Protein AF-A0A819SFI7-F1 (afdb_monomer)

InterPro domains:
  IPR014836 Integrin beta subunit, cytoplasmic domain [PF08725] (33-76)
  IPR014836 Integrin beta subunit, cytoplasmic domain [SM01241] (33-79)
  IPR015812 Integrin beta subunit [PR01186] (8-25)
  IPR015812 Integrin beta subunit [PR01186] (25-43)
  IPR015812 Integrin beta subunit [PR01186] (60-70)
  IPR019181 LSM12, anticodon-binding domain [PF09793] (202-284)
  IPR019181 LSM12, anticodon-binding domain [SM00995] (199-289)
  IPR039683 Protein Lsm12-like [PTHR13542] (129-313)
  IPR047574 AD domain [PS52001] (201-313)

Structure (mmCIF, N/CA/C/O backbone):
data_AF-A0A819SFI7-F1
#
_entry.id   AF-A0A819SFI7-F1
#
loop_
_atom_site.group_PDB
_atom_site.id
_atom_site.type_symbol
_atom_site.label_atom_id
_atom_site.label_alt_id
_atom_site.label_comp_id
_atom_site.label_asym_id
_atom_site.label_entity_id
_atom_site.label_seq_id
_atom_site.pdbx_PDB_ins_code
_atom_site.Cartn_x
_atom_site.Cartn_y
_atom_site.Cartn_z
_atom_site.occupancy
_atom_site.B_iso_or_equiv
_atom_site.auth_seq_id
_atom_site.auth_comp_id
_atom_site.auth_asym_id
_atom_site.auth_atom_id
_atom_site.pdbx_PDB_model_num
ATOM 1 N N . GLU A 1 1 ? 21.453 -60.928 -31.216 1.00 45.09 1 GLU A N 1
ATOM 2 C CA . GLU A 1 1 ? 20.081 -60.556 -31.622 1.00 45.09 1 GLU A CA 1
ATOM 3 C C . GLU A 1 1 ? 19.954 -59.037 -31.656 1.00 45.09 1 GLU A C 1
ATOM 5 O O . GLU A 1 1 ? 20.202 -58.388 -30.649 1.00 45.09 1 GLU A O 1
ATOM 10 N N . LYS A 1 2 ? 19.657 -58.441 -32.814 1.00 47.97 2 LYS A N 1
ATOM 11 C CA . LYS A 1 2 ? 19.307 -57.015 -32.919 1.00 47.97 2 LYS A CA 1
ATOM 12 C C . LYS A 1 2 ? 17.978 -56.947 -33.661 1.00 47.97 2 LYS A C 1
ATOM 14 O O . LYS A 1 2 ? 17.935 -57.147 -34.870 1.00 47.97 2 LYS A O 1
ATOM 19 N N . GLY A 1 3 ? 16.900 -56.781 -32.897 1.00 48.31 3 GLY A N 1
ATOM 20 C CA . GLY A 1 3 ? 15.525 -56.801 -33.388 1.00 48.31 3 GLY A CA 1
ATOM 21 C C . GLY A 1 3 ? 15.287 -55.759 -34.479 1.00 48.31 3 GLY A C 1
ATOM 22 O O . GLY A 1 3 ? 15.556 -54.570 -34.301 1.00 48.31 3 GLY A O 1
ATOM 23 N N . CYS A 1 4 ? 14.782 -56.237 -35.613 1.00 59.78 4 CYS A N 1
ATOM 24 C CA . CYS A 1 4 ? 14.348 -55.448 -36.757 1.00 59.78 4 CYS A CA 1
ATOM 25 C C . CYS A 1 4 ? 13.203 -54.504 -36.341 1.00 59.78 4 CYS A C 1
ATOM 27 O O . CYS A 1 4 ? 12.174 -54.952 -35.830 1.00 59.78 4 CYS A O 1
ATOM 29 N N . ARG A 1 5 ? 13.365 -53.189 -36.543 1.00 65.62 5 ARG A N 1
ATOM 30 C CA . ARG A 1 5 ? 12.281 -52.218 -36.330 1.00 65.62 5 ARG A CA 1
ATOM 31 C C . ARG A 1 5 ? 11.294 -52.322 -37.491 1.00 65.62 5 ARG A C 1
ATOM 33 O O . ARG A 1 5 ? 11.657 -52.032 -38.627 1.00 65.62 5 ARG A O 1
ATOM 40 N N . ARG A 1 6 ? 10.048 -52.724 -37.204 1.00 67.38 6 ARG A N 1
ATOM 41 C CA . ARG A 1 6 ? 8.950 -52.697 -38.183 1.00 67.38 6 ARG A CA 1
ATOM 42 C C . ARG A 1 6 ? 8.816 -51.288 -38.754 1.00 67.38 6 ARG A C 1
ATOM 44 O O . ARG A 1 6 ? 8.643 -50.328 -38.006 1.00 67.38 6 ARG A O 1
ATOM 51 N N . ILE A 1 7 ? 8.888 -51.190 -40.077 1.00 70.38 7 ILE A N 1
ATOM 52 C CA . ILE A 1 7 ? 8.639 -49.958 -40.817 1.00 70.38 7 ILE A CA 1
ATOM 53 C C . ILE A 1 7 ? 7.162 -49.624 -40.596 1.00 70.38 7 ILE A C 1
ATOM 55 O O . ILE A 1 7 ? 6.286 -50.379 -41.023 1.00 70.38 7 ILE A O 1
ATOM 59 N N . LEU A 1 8 ? 6.875 -48.545 -39.861 1.00 69.69 8 LEU A N 1
ATOM 60 C CA . LEU A 1 8 ? 5.502 -48.069 -39.720 1.00 69.69 8 LEU A CA 1
ATOM 61 C C . LEU A 1 8 ? 4.991 -47.700 -41.113 1.00 69.69 8 LEU A C 1
ATOM 63 O O . LEU A 1 8 ? 5.603 -46.897 -41.817 1.00 69.69 8 LEU A O 1
ATOM 67 N N . SER A 1 9 ? 3.865 -48.296 -41.505 1.00 82.75 9 SER A N 1
ATOM 68 C CA . SER A 1 9 ? 3.181 -47.918 -42.736 1.00 82.75 9 SER A CA 1
ATOM 69 C C . SER A 1 9 ? 2.852 -46.430 -42.682 1.00 82.75 9 SER A C 1
ATOM 71 O O . SER A 1 9 ? 2.334 -45.943 -41.674 1.00 82.75 9 SER A O 1
ATOM 73 N N . VAL A 1 10 ? 3.129 -45.715 -43.774 1.00 88.69 10 VAL A N 1
ATOM 74 C CA . VAL A 1 10 ? 2.945 -44.257 -43.890 1.00 88.69 10 VAL A CA 1
ATOM 75 C C . VAL A 1 10 ? 1.550 -43.823 -43.419 1.00 88.69 10 VAL A C 1
ATOM 77 O O . VAL A 1 10 ? 1.411 -42.813 -42.733 1.00 88.69 10 VAL A O 1
ATOM 80 N N . ARG A 1 11 ? 0.520 -44.634 -43.697 1.00 89.62 11 ARG A N 1
ATOM 81 C CA . ARG A 1 11 ? -0.863 -44.394 -43.254 1.00 89.62 11 ARG A CA 1
ATOM 82 C C . ARG A 1 11 ? -1.002 -44.346 -41.728 1.00 89.62 11 ARG A C 1
ATOM 84 O O . ARG A 1 11 ? -1.669 -43.458 -41.210 1.00 89.62 11 ARG A O 1
ATOM 91 N N . SER A 1 12 ? -0.357 -45.259 -41.006 1.00 88.94 12 SER A N 1
ATOM 92 C CA . SER A 1 12 ? -0.417 -45.320 -39.541 1.00 88.94 12 SER A CA 1
ATOM 93 C C . SER A 1 12 ? 0.260 -44.113 -38.897 1.00 88.94 12 SER A C 1
ATOM 95 O O . SER A 1 12 ? -0.277 -43.545 -37.952 1.00 88.94 12 SER A O 1
ATOM 97 N N . THR A 1 13 ? 1.398 -43.674 -39.442 1.00 91.38 13 THR A N 1
ATOM 98 C CA . THR A 1 13 ? 2.103 -42.478 -38.959 1.00 91.38 13 THR A CA 1
ATOM 99 C C . THR A 1 13 ? 1.241 -41.225 -39.105 1.00 91.38 13 THR A C 1
ATOM 101 O O . THR A 1 13 ? 1.137 -40.438 -38.167 1.00 91.38 13 THR A O 1
ATOM 104 N N . ILE A 1 14 ? 0.565 -41.066 -40.248 1.00 94.69 14 ILE A N 1
ATOM 105 C CA . ILE A 1 14 ? -0.327 -39.924 -40.497 1.00 94.69 14 ILE A CA 1
ATOM 106 C C . ILE A 1 14 ? -1.499 -39.922 -39.506 1.00 94.69 14 ILE A C 1
ATOM 108 O O . ILE A 1 14 ? -1.788 -38.885 -38.914 1.00 94.69 14 ILE A O 1
ATOM 112 N N . ILE A 1 15 ? -2.136 -41.074 -39.267 1.00 95.12 15 ILE A N 1
ATOM 113 C CA . ILE A 1 15 ? -3.264 -41.186 -38.325 1.00 95.12 15 ILE A CA 1
ATOM 114 C C . ILE A 1 15 ? -2.842 -40.789 -36.904 1.00 95.12 15 ILE A C 1
ATOM 116 O O . ILE A 1 15 ? -3.569 -40.054 -36.237 1.00 95.12 15 ILE A O 1
ATOM 120 N N . ILE A 1 16 ? -1.661 -41.223 -36.452 1.00 95.25 16 ILE A N 1
ATOM 121 C CA . ILE A 1 16 ? -1.147 -40.890 -35.114 1.00 95.25 16 ILE A CA 1
ATOM 122 C C . ILE A 1 16 ? -0.932 -39.381 -34.974 1.00 95.25 16 ILE A C 1
ATOM 124 O O . ILE A 1 16 ? -1.362 -38.787 -33.985 1.00 95.25 16 ILE A O 1
ATOM 128 N N . ILE A 1 17 ? -0.304 -38.750 -35.969 1.00 96.38 17 ILE A N 1
ATOM 129 C CA . ILE A 1 17 ? -0.022 -37.310 -35.939 1.00 96.38 17 ILE A CA 1
ATOM 130 C C . ILE A 1 17 ? -1.330 -36.511 -35.945 1.00 96.38 17 ILE A C 1
ATOM 132 O O . ILE A 1 17 ? -1.520 -35.643 -35.095 1.00 96.38 17 ILE A O 1
ATOM 136 N N . VAL A 1 18 ? -2.260 -36.835 -36.850 1.00 97.19 18 VAL A N 1
ATOM 137 C CA . VAL A 1 18 ? -3.559 -36.148 -36.944 1.00 97.19 18 VAL A CA 1
ATOM 138 C C . VAL A 1 18 ? -4.356 -36.312 -35.649 1.00 97.19 18 VAL A C 1
ATOM 140 O O . VAL A 1 18 ? -4.857 -35.328 -35.108 1.00 97.19 18 VAL A O 1
ATOM 143 N N . SER A 1 19 ? -4.419 -37.528 -35.097 1.00 95.88 19 SER A N 1
ATOM 144 C CA . SER A 1 19 ? -5.103 -37.786 -33.827 1.00 95.88 19 SER A CA 1
ATOM 145 C C . SER A 1 19 ? -4.471 -37.020 -32.664 1.00 95.88 19 SER A C 1
ATOM 147 O O . SER A 1 19 ? -5.197 -36.525 -31.804 1.00 95.88 19 SER A O 1
ATOM 149 N N . SER A 1 20 ? -3.140 -36.912 -32.620 1.00 96.69 20 SER A N 1
ATOM 150 C CA . SER A 1 20 ? -2.432 -36.181 -31.567 1.00 96.69 20 SER A CA 1
ATOM 151 C C . SER A 1 20 ? -2.719 -34.681 -31.628 1.00 96.69 20 SER A C 1
ATOM 153 O O . SER A 1 20 ? -3.019 -34.084 -30.596 1.00 96.69 20 SER A O 1
ATOM 155 N N . ILE A 1 21 ? -2.706 -34.086 -32.825 1.00 97.56 21 ILE A N 1
ATOM 156 C CA . ILE A 1 21 ? -3.008 -32.661 -33.017 1.00 97.56 21 ILE A CA 1
ATOM 157 C C . ILE A 1 21 ? -4.453 -32.356 -32.603 1.00 97.56 21 ILE A C 1
ATOM 159 O O . ILE A 1 21 ? -4.692 -31.397 -31.870 1.00 97.56 21 ILE A O 1
ATOM 163 N N . LEU A 1 22 ? -5.412 -33.192 -33.017 1.00 97.50 22 LEU A N 1
ATOM 164 C CA . LEU A 1 22 ? -6.820 -33.037 -32.638 1.00 97.50 22 LEU A CA 1
ATOM 165 C C . LEU A 1 22 ? -7.024 -33.174 -31.122 1.00 97.50 22 LEU A C 1
ATOM 167 O O . LEU A 1 22 ? -7.714 -32.353 -30.517 1.00 97.50 22 LEU A O 1
ATOM 171 N N . ALA A 1 23 ? -6.390 -34.169 -30.495 1.00 96.56 23 ALA A N 1
ATOM 172 C CA . ALA A 1 23 ? -6.466 -34.376 -29.051 1.00 96.56 23 ALA 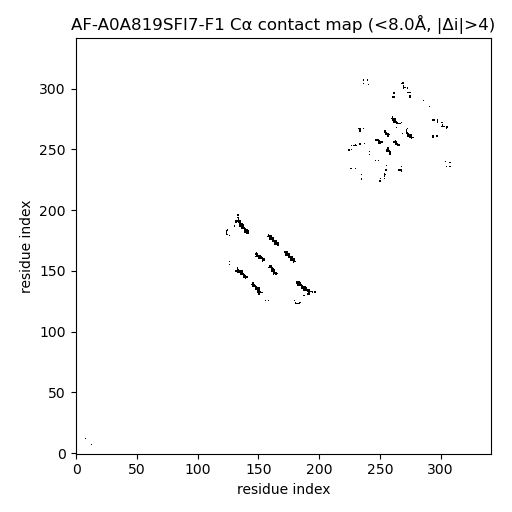A CA 1
ATOM 173 C C . ALA A 1 23 ? -5.837 -33.215 -28.265 1.00 96.56 23 ALA A C 1
ATOM 175 O O . ALA A 1 23 ? -6.406 -32.766 -27.272 1.00 96.56 23 ALA A O 1
ATOM 176 N N . PHE A 1 24 ? -4.696 -32.691 -28.722 1.00 97.56 24 PHE A N 1
ATOM 177 C CA . PHE A 1 24 ? -4.042 -31.546 -28.090 1.00 97.56 24 PHE A CA 1
ATOM 178 C C . PHE A 1 24 ? -4.882 -30.270 -28.219 1.00 97.56 24 PHE A C 1
ATOM 180 O O . PHE A 1 24 ? -5.065 -29.554 -27.237 1.00 97.56 24 PHE A O 1
ATOM 187 N N . GLY A 1 25 ? -5.467 -30.025 -29.396 1.00 97.19 25 GLY A N 1
ATOM 188 C CA . GLY A 1 25 ? -6.407 -28.922 -29.601 1.00 97.19 25 GLY A CA 1
ATOM 189 C C . GLY A 1 25 ? -7.610 -29.005 -28.658 1.00 97.19 25 GLY A C 1
ATOM 190 O O . GLY A 1 25 ? -7.954 -28.018 -28.009 1.00 97.19 25 GLY A O 1
ATOM 191 N N . LEU A 1 26 ? -8.198 -30.196 -28.506 1.00 97.00 26 LEU A N 1
ATOM 192 C CA . LEU A 1 26 ? -9.298 -30.424 -27.567 1.00 97.00 26 LEU A CA 1
ATOM 193 C C . LEU A 1 26 ? -8.869 -30.190 -26.111 1.00 97.00 26 LEU A C 1
ATOM 195 O O . LEU A 1 26 ? -9.597 -29.550 -25.355 1.00 97.00 26 LEU A O 1
ATOM 199 N N . PHE A 1 27 ? -7.682 -30.662 -25.724 1.00 97.25 27 PHE A N 1
ATOM 200 C CA . PHE A 1 27 ? -7.144 -30.470 -24.379 1.00 97.25 27 PHE A CA 1
ATOM 201 C C . PHE A 1 27 ? -6.931 -28.985 -24.057 1.00 97.25 27 PHE A C 1
ATOM 203 O O . PHE A 1 27 ? -7.407 -28.502 -23.030 1.00 97.25 27 PHE A O 1
ATOM 210 N N . CYS A 1 28 ? -6.294 -28.228 -24.954 1.00 96.25 28 CYS A N 1
ATOM 211 C CA . CYS A 1 28 ? -6.113 -26.787 -24.785 1.00 96.25 28 CYS A CA 1
ATOM 212 C C . CYS A 1 28 ? -7.452 -26.037 -24.710 1.00 96.25 28 CYS A C 1
ATOM 214 O O . CYS A 1 28 ? -7.589 -25.139 -23.880 1.00 96.25 28 CYS A O 1
ATOM 216 N N . LEU A 1 29 ? -8.456 -26.424 -25.508 1.00 95.69 29 LEU A N 1
ATOM 217 C CA . LEU A 1 29 ? -9.807 -25.854 -25.424 1.00 95.69 29 LEU A CA 1
ATOM 218 C C . LEU A 1 29 ? -10.494 -26.183 -24.096 1.00 95.69 29 LEU A C 1
ATOM 220 O O . LEU A 1 29 ? -11.157 -25.317 -23.527 1.00 95.69 29 LEU A O 1
ATOM 224 N N . MET A 1 30 ? -10.320 -27.400 -23.575 1.00 95.88 30 MET A N 1
ATOM 225 C CA . MET A 1 30 ? -10.877 -27.795 -22.283 1.00 95.88 30 MET A CA 1
ATOM 226 C C . MET A 1 30 ? -10.238 -27.000 -21.137 1.00 95.88 30 MET A C 1
ATOM 228 O O . MET A 1 30 ? -10.954 -26.492 -20.274 1.00 95.88 30 MET A O 1
ATOM 232 N N . VAL A 1 31 ? -8.913 -26.814 -21.164 1.00 96.69 31 VAL A N 1
ATOM 233 C CA . VAL A 1 31 ? -8.184 -25.987 -20.189 1.00 96.69 31 VAL A CA 1
ATOM 234 C C . VAL A 1 31 ? -8.591 -24.519 -20.301 1.00 96.69 31 VAL A C 1
ATOM 236 O O . VAL A 1 31 ? -8.902 -23.901 -19.287 1.00 96.69 31 VAL A O 1
ATOM 239 N N . TRP A 1 32 ? -8.663 -23.961 -21.513 1.00 96.50 32 TRP A N 1
ATOM 240 C CA . TRP A 1 32 ? -9.151 -22.597 -21.735 1.00 96.50 32 TRP A CA 1
ATOM 241 C C . TRP A 1 32 ? -10.567 -22.415 -21.184 1.00 96.50 32 TRP A C 1
ATOM 243 O O . TRP A 1 32 ? -10.827 -21.472 -20.438 1.00 96.50 32 TRP A O 1
ATOM 253 N N . ARG A 1 33 ? -11.479 -23.346 -21.496 1.00 95.38 33 ARG A N 1
ATOM 254 C CA . ARG A 1 33 ? -12.861 -23.320 -21.006 1.00 95.38 33 ARG A CA 1
ATOM 255 C C . ARG A 1 33 ? -12.901 -23.395 -19.483 1.00 95.38 33 ARG A C 1
ATOM 257 O O . ARG A 1 33 ? -13.641 -22.631 -18.873 1.00 95.38 33 ARG A O 1
ATOM 264 N N . MET A 1 34 ? -12.081 -24.248 -18.871 1.00 94.06 34 MET A N 1
ATOM 265 C CA . MET A 1 34 ? -11.962 -24.348 -17.416 1.00 94.06 34 MET A CA 1
ATOM 266 C C . MET A 1 34 ? -11.463 -23.034 -16.800 1.00 94.06 34 MET A C 1
ATOM 268 O O . MET A 1 34 ? -12.090 -22.525 -15.872 1.00 94.06 34 MET A O 1
ATOM 272 N N . LEU A 1 35 ? -10.395 -22.440 -17.339 1.00 93.00 35 LEU A N 1
ATOM 273 C CA . LEU A 1 35 ? -9.851 -21.164 -16.866 1.00 93.00 35 LEU A CA 1
ATOM 274 C C . LEU A 1 35 ? -10.861 -20.019 -17.007 1.00 93.00 35 LEU A C 1
ATOM 276 O O . LEU A 1 35 ? -11.048 -19.267 -16.052 1.00 93.00 35 LEU A O 1
ATOM 280 N N . ALA A 1 36 ? -11.563 -19.936 -18.139 1.00 94.44 36 ALA A N 1
ATOM 281 C CA . ALA A 1 36 ? -12.626 -18.957 -18.353 1.00 94.44 36 ALA A CA 1
ATOM 282 C C . ALA A 1 36 ? -13.760 -19.132 -17.329 1.00 94.44 36 ALA A C 1
ATOM 284 O O . ALA A 1 36 ? -14.119 -18.184 -16.641 1.00 94.44 36 ALA A O 1
ATOM 285 N N . THR A 1 37 ? -14.247 -20.362 -17.120 1.00 91.69 37 THR A N 1
ATOM 286 C CA . THR A 1 37 ? -15.312 -20.615 -16.129 1.00 91.69 37 THR A CA 1
ATOM 287 C C . THR A 1 37 ? -14.885 -20.331 -14.687 1.00 91.69 37 THR A C 1
ATOM 289 O O . THR A 1 37 ? -15.709 -19.923 -13.871 1.00 91.69 37 THR A O 1
ATOM 292 N N . LEU A 1 38 ? -13.607 -20.527 -14.348 1.00 91.19 38 LEU A N 1
ATOM 293 C CA . LEU A 1 38 ? -13.058 -20.176 -13.036 1.00 91.19 38 LEU A CA 1
ATOM 294 C C . LEU A 1 38 ? -12.957 -18.662 -12.854 1.00 91.19 38 LEU A C 1
ATOM 296 O O . LEU A 1 38 ? -13.232 -18.170 -11.758 1.00 91.19 38 LEU A O 1
ATOM 300 N N . HIS A 1 39 ? -12.567 -17.933 -13.901 1.00 91.44 39 HIS A N 1
ATOM 301 C CA . HIS A 1 39 ? -12.522 -16.478 -13.866 1.00 91.44 39 HIS A CA 1
ATOM 302 C C . HIS A 1 39 ? -13.926 -15.894 -13.692 1.00 91.44 39 HIS A C 1
ATOM 304 O O . HIS A 1 39 ? -14.140 -15.154 -12.731 1.00 91.44 39 HIS A O 1
ATOM 310 N N . ASP A 1 40 ? -14.881 -16.340 -14.513 1.00 93.12 40 ASP A N 1
ATOM 311 C CA . ASP A 1 40 ? -16.284 -15.923 -14.448 1.00 93.12 40 ASP A CA 1
ATOM 312 C C . ASP A 1 40 ? -16.895 -16.226 -13.074 1.00 93.12 40 ASP A C 1
ATOM 314 O O . ASP A 1 40 ? -17.566 -15.383 -12.485 1.00 93.12 40 ASP A O 1
ATOM 318 N N . ARG A 1 41 ? -16.623 -17.407 -12.495 1.00 92.12 41 ARG A N 1
ATOM 319 C CA . ARG A 1 41 ? -17.117 -17.766 -11.152 1.00 92.12 41 ARG A CA 1
ATOM 320 C C . ARG A 1 41 ? -16.547 -16.886 -10.045 1.00 92.12 41 ARG A C 1
ATOM 322 O O . ARG A 1 41 ? -17.265 -16.564 -9.101 1.00 92.12 41 ARG A O 1
ATOM 329 N N . ARG A 1 42 ? -15.266 -16.514 -10.131 1.00 92.69 42 ARG A N 1
ATOM 330 C CA . ARG A 1 42 ? -14.633 -15.622 -9.146 1.00 92.69 42 ARG A CA 1
ATOM 331 C C . ARG A 1 42 ? -15.223 -14.219 -9.212 1.00 92.69 42 ARG A C 1
ATOM 333 O O . ARG A 1 42 ? -15.488 -13.629 -8.168 1.00 92.69 42 ARG A O 1
ATOM 340 N N . GLU A 1 43 ? -15.441 -13.704 -10.416 1.00 92.75 43 GLU A N 1
ATOM 341 C CA . GLU A 1 43 ? -16.058 -12.392 -10.603 1.00 92.75 43 GLU A CA 1
ATOM 342 C C . GLU A 1 43 ? -17.527 -12.393 -10.194 1.00 92.75 43 GLU A C 1
ATOM 344 O O . GLU A 1 43 ? -17.958 -11.480 -9.496 1.00 92.75 43 GLU A O 1
ATOM 349 N N . PHE A 1 44 ? -18.267 -13.453 -10.521 1.00 91.56 44 PHE A N 1
ATOM 350 C CA . PHE A 1 44 ? -19.656 -13.609 -10.105 1.00 91.56 44 PHE A CA 1
ATOM 351 C C . PHE A 1 44 ? -19.800 -13.635 -8.577 1.00 91.56 44 PHE A C 1
ATOM 353 O O . PHE A 1 44 ? -20.635 -12.919 -8.030 1.00 91.56 44 PHE A O 1
ATOM 360 N N . ALA A 1 45 ? -18.937 -14.375 -7.871 1.00 92.00 45 ALA A N 1
ATOM 361 C CA . ALA A 1 45 ? -18.939 -14.402 -6.407 1.00 92.00 45 ALA A CA 1
ATOM 362 C C . ALA A 1 45 ? -18.640 -13.022 -5.796 1.00 92.00 45 ALA A C 1
ATOM 364 O O . ALA A 1 45 ? -19.251 -12.627 -4.804 1.00 92.00 45 ALA A O 1
ATOM 365 N N . LYS A 1 46 ? -17.721 -12.260 -6.401 1.00 91.81 46 LYS A N 1
ATOM 366 C CA . LYS A 1 46 ? -17.439 -10.881 -5.985 1.00 91.81 46 LYS A CA 1
ATOM 367 C C . LYS A 1 46 ? -18.634 -9.959 -6.257 1.00 91.81 46 LYS A C 1
ATOM 369 O O . LYS A 1 46 ? -18.980 -9.142 -5.409 1.00 91.81 46 LYS A O 1
ATOM 374 N N . PHE A 1 47 ? -19.283 -10.119 -7.407 1.00 91.06 47 PHE A N 1
ATOM 375 C CA . PHE A 1 47 ? -20.443 -9.331 -7.807 1.00 91.06 47 PHE A CA 1
ATOM 376 C C . PHE A 1 47 ? -21.666 -9.589 -6.920 1.00 91.06 47 PHE A C 1
ATOM 378 O O . PHE A 1 47 ? -22.366 -8.642 -6.577 1.00 91.06 47 PHE A O 1
ATOM 385 N N . GLU A 1 48 ? -21.922 -10.830 -6.494 1.00 88.75 48 GLU A N 1
ATOM 386 C CA . GLU A 1 48 ? -22.999 -11.113 -5.534 1.00 88.75 48 GLU A CA 1
ATOM 387 C C . GLU A 1 48 ? -22.754 -10.433 -4.184 1.00 88.75 48 GLU A C 1
ATOM 389 O O . GLU A 1 48 ? -23.665 -9.795 -3.659 1.00 88.75 48 GLU A O 1
ATOM 394 N N . GLN A 1 49 ? -21.516 -10.448 -3.678 1.00 86.81 49 GLN A N 1
ATOM 395 C CA . GLN A 1 49 ? -21.159 -9.717 -2.454 1.00 86.81 49 GLN A CA 1
ATOM 396 C C . GLN A 1 49 ? -21.339 -8.202 -2.606 1.00 86.81 49 GLN A C 1
ATOM 398 O O . GLN A 1 49 ? -21.755 -7.525 -1.666 1.00 86.81 49 GLN A O 1
ATOM 403 N N . GLU A 1 50 ? -21.010 -7.646 -3.773 1.00 85.00 50 GLU A N 1
ATOM 404 C CA . GLU A 1 50 ? -21.248 -6.232 -4.072 1.00 85.00 50 GLU A CA 1
ATOM 405 C C . GLU A 1 50 ? -22.749 -5.930 -4.208 1.00 85.00 50 GLU A C 1
ATOM 407 O O . GLU A 1 50 ? -23.202 -4.912 -3.691 1.00 85.00 50 GLU A O 1
ATOM 412 N N . ARG A 1 51 ? -23.551 -6.825 -4.804 1.00 84.62 51 ARG A N 1
ATOM 413 C CA . ARG A 1 51 ? -25.017 -6.695 -4.882 1.00 84.62 51 ARG A CA 1
ATOM 414 C C . ARG A 1 51 ? -25.692 -6.757 -3.518 1.00 84.62 51 ARG A C 1
ATOM 416 O O . ARG A 1 51 ? -26.631 -5.999 -3.300 1.00 84.62 51 ARG A O 1
ATOM 423 N N . GLU A 1 52 ? -25.254 -7.636 -2.621 1.00 79.38 52 GLU A N 1
ATOM 424 C CA . GLU A 1 52 ? -25.782 -7.708 -1.252 1.00 79.38 52 GLU A CA 1
ATOM 425 C C . GLU A 1 52 ? -25.465 -6.439 -0.463 1.00 79.38 52 GLU A C 1
ATOM 427 O O . GLU A 1 52 ? -26.342 -5.905 0.204 1.00 79.38 52 GLU A O 1
ATOM 432 N N . LYS A 1 53 ? -24.253 -5.894 -0.615 1.00 76.19 53 LYS A N 1
ATOM 433 C CA . LYS A 1 53 ? -23.865 -4.614 -0.000 1.00 76.19 53 LYS A CA 1
ATOM 434 C C . LYS A 1 53 ? -24.560 -3.406 -0.637 1.00 76.19 53 LYS A C 1
ATOM 436 O O . LYS A 1 53 ? -24.735 -2.389 0.024 1.00 76.19 53 LYS A O 1
ATOM 441 N N . ALA A 1 54 ? -24.925 -3.500 -1.918 1.00 70.06 54 ALA A N 1
ATOM 442 C CA . ALA A 1 54 ? -25.607 -2.443 -2.665 1.00 70.06 54 ALA A CA 1
ATOM 443 C C . ALA A 1 54 ? -27.137 -2.481 -2.527 1.00 70.06 54 ALA A C 1
ATOM 445 O O . ALA A 1 54 ? -27.795 -1.490 -2.848 1.00 70.06 54 ALA A O 1
ATOM 446 N N . LYS A 1 55 ? -27.723 -3.581 -2.034 1.00 66.56 55 LYS A N 1
ATOM 447 C CA . LYS A 1 55 ? -29.076 -3.557 -1.471 1.00 66.56 55 LYS A CA 1
ATOM 448 C C . LYS A 1 55 ? -29.007 -2.755 -0.170 1.00 66.56 55 LYS A C 1
ATOM 450 O O . LYS A 1 55 ? -28.777 -3.300 0.900 1.00 66.56 55 LYS A O 1
ATOM 455 N N . TRP A 1 56 ? -29.131 -1.440 -0.305 1.00 58.91 56 TRP A N 1
ATOM 456 C CA . TRP A 1 56 ? -29.266 -0.494 0.797 1.00 58.91 56 TRP A CA 1
ATOM 457 C C . TRP A 1 56 ? -30.315 -0.972 1.811 1.00 58.91 56 TRP A C 1
ATOM 459 O O . TRP A 1 56 ? -31.312 -1.573 1.414 1.00 58.91 56 TRP A O 1
ATOM 469 N N . GLU A 1 57 ? -30.109 -0.673 3.100 1.00 55.91 57 GLU A N 1
ATOM 470 C CA . GLU A 1 57 ? -31.129 -0.816 4.146 1.00 55.91 57 GLU A CA 1
ATOM 471 C C . GLU A 1 57 ? -32.373 -0.003 3.752 1.00 55.91 57 GLU A C 1
ATOM 473 O O . GLU A 1 57 ? -32.463 1.199 3.988 1.00 55.91 57 GLU A O 1
ATOM 478 N N . THR A 1 58 ? -33.340 -0.646 3.101 1.00 56.22 58 THR A N 1
ATOM 479 C CA . THR A 1 58 ? -34.580 -0.006 2.638 1.00 56.22 58 THR A CA 1
ATOM 480 C C . THR A 1 58 ? -35.531 0.357 3.776 1.00 56.22 58 THR A C 1
ATOM 482 O O . THR A 1 58 ? -36.566 0.961 3.514 1.00 56.22 58 THR A O 1
ATOM 485 N N . ASP A 1 59 ? -35.198 0.006 5.021 1.00 56.53 59 ASP A N 1
ATOM 486 C CA . ASP A 1 59 ? -36.082 0.202 6.174 1.00 56.53 59 ASP A CA 1
ATOM 487 C C . ASP A 1 59 ? -35.897 1.561 6.870 1.00 56.53 59 ASP A C 1
ATOM 489 O O . ASP A 1 59 ? -36.686 1.936 7.734 1.00 56.53 59 ASP A O 1
ATOM 493 N N . VAL A 1 60 ? -34.897 2.354 6.465 1.00 63.44 60 VAL A N 1
ATOM 494 C CA . VAL A 1 60 ? -34.719 3.722 6.968 1.00 63.44 60 VAL A CA 1
ATOM 495 C C . VAL A 1 60 ? -34.322 4.682 5.854 1.00 63.44 60 VAL A C 1
ATOM 497 O O . VAL A 1 60 ? -33.197 4.705 5.362 1.00 63.44 60 VAL A O 1
ATOM 500 N N . ASN A 1 61 ? -35.278 5.531 5.471 1.00 60.28 61 ASN A N 1
ATOM 501 C CA . ASN A 1 61 ? -35.046 6.643 4.560 1.00 60.28 61 ASN A CA 1
ATOM 502 C C . ASN A 1 61 ? -33.997 7.606 5.164 1.00 60.28 61 ASN A C 1
ATOM 504 O O . ASN A 1 61 ? -34.283 8.231 6.188 1.00 60.28 61 ASN A O 1
ATOM 508 N N . PRO A 1 62 ? -32.824 7.811 4.533 1.00 60.06 62 PRO A N 1
ATOM 509 C CA . PRO A 1 62 ? -31.769 8.674 5.072 1.00 60.06 62 PRO A CA 1
ATOM 510 C C . PRO A 1 62 ? -32.160 10.161 5.153 1.00 60.06 62 PRO A C 1
ATOM 512 O O . PRO A 1 62 ? -31.465 10.939 5.805 1.00 60.06 62 PRO A O 1
ATOM 515 N N . LEU A 1 63 ? -33.273 10.567 4.527 1.00 57.12 63 LEU A N 1
ATOM 516 C CA . LEU A 1 63 ? -33.832 11.920 4.625 1.00 57.12 63 LEU A CA 1
ATOM 517 C C . LEU A 1 63 ? -34.822 12.118 5.787 1.00 57.12 63 LEU A C 1
ATOM 519 O O . LEU A 1 63 ? -35.150 13.265 6.088 1.00 57.12 63 LEU A O 1
ATOM 523 N N . TYR A 1 64 ? -35.310 11.057 6.441 1.00 49.97 64 TYR A N 1
ATOM 524 C CA . TYR A 1 64 ? -36.332 11.173 7.487 1.00 49.97 64 TYR A CA 1
ATOM 525 C C . TYR A 1 64 ? -35.831 10.635 8.829 1.00 49.97 64 TYR A C 1
ATOM 527 O O . TYR A 1 64 ? -35.605 9.441 9.004 1.00 49.97 64 TYR A O 1
ATOM 535 N N . ARG A 1 65 ? -35.693 11.530 9.810 1.00 58.66 65 ARG A N 1
ATOM 536 C CA . ARG A 1 65 ? -35.357 11.203 11.200 1.00 58.66 65 ARG A CA 1
ATOM 537 C C . ARG A 1 65 ? -36.575 11.544 12.059 1.00 58.66 65 ARG A C 1
ATOM 539 O O . ARG A 1 65 ? -36.952 12.712 12.112 1.00 58.66 65 ARG A O 1
ATOM 546 N N . GLN A 1 66 ? -37.198 10.572 12.731 1.00 60.94 66 GLN A N 1
ATOM 547 C CA . GLN A 1 66 ? -38.220 10.902 13.734 1.00 60.94 66 GLN A CA 1
ATOM 548 C C . GLN A 1 66 ? -37.577 11.747 14.846 1.00 60.94 66 GLN A C 1
ATOM 550 O O . GLN A 1 66 ? -36.522 11.397 15.380 1.00 60.94 66 GLN A O 1
ATOM 555 N N . ALA A 1 67 ? -38.197 12.880 15.184 1.00 54.09 67 ALA A N 1
ATOM 556 C CA . ALA A 1 67 ? -37.670 13.876 16.118 1.00 54.09 67 ALA A CA 1
ATOM 557 C C . ALA A 1 67 ? -37.827 13.470 17.597 1.00 54.09 67 ALA A C 1
ATOM 559 O O . ALA A 1 67 ? -38.229 14.270 18.439 1.00 54.09 67 ALA A O 1
ATOM 560 N N . THR A 1 68 ? -37.528 12.220 17.951 1.00 56.53 68 THR A N 1
ATOM 561 C CA . THR A 1 68 ? -37.552 11.775 19.351 1.00 56.53 68 THR A CA 1
ATOM 562 C C . THR A 1 68 ? -36.335 10.915 19.645 1.00 56.53 68 THR A C 1
ATOM 564 O O . THR A 1 68 ? -36.353 9.693 19.544 1.00 56.53 68 THR A O 1
ATOM 567 N N . VAL A 1 69 ? -35.243 11.580 20.020 1.00 58.50 69 VAL A N 1
ATOM 568 C CA . VAL A 1 69 ? -34.035 10.915 20.512 1.00 58.50 69 VAL A CA 1
ATOM 569 C C . VAL A 1 69 ? -34.229 10.678 22.008 1.00 58.50 69 VAL A C 1
ATOM 571 O O . VAL A 1 69 ? -34.081 11.593 22.816 1.00 58.50 69 VAL A O 1
ATOM 574 N N . LYS A 1 70 ? -34.621 9.462 22.400 1.00 54.31 70 LYS A N 1
ATOM 575 C CA . LYS A 1 70 ? -34.723 9.090 23.817 1.00 54.31 70 LYS A CA 1
ATOM 576 C C . LYS A 1 70 ? -33.308 8.862 24.357 1.00 54.31 70 LYS A C 1
ATOM 578 O O . LYS A 1 70 ? -32.716 7.811 24.144 1.00 54.31 70 LYS A O 1
ATOM 583 N N . TYR A 1 71 ? -32.750 9.874 25.014 1.00 46.25 71 TYR A N 1
ATOM 584 C CA . TYR A 1 71 ? -31.426 9.811 25.632 1.00 46.25 71 TYR A CA 1
ATOM 585 C C . TYR A 1 71 ? -31.544 9.209 27.040 1.00 46.25 71 TYR A C 1
ATOM 587 O O . TYR A 1 71 ? -32.123 9.830 27.932 1.00 46.25 71 TYR A O 1
ATOM 595 N N . GLN A 1 72 ? -31.019 8.000 27.260 1.00 47.50 72 GLN A N 1
ATOM 596 C CA . GLN A 1 72 ? -30.804 7.501 28.621 1.00 47.50 72 GLN A CA 1
ATOM 597 C C . GLN A 1 72 ? -29.521 8.124 29.162 1.00 47.50 72 GLN A C 1
ATOM 599 O O . GLN A 1 72 ? -28.433 7.800 28.701 1.00 47.50 72 GLN A O 1
ATOM 604 N N . ASN A 1 73 ? -29.664 9.032 30.127 1.00 44.62 73 ASN A N 1
ATOM 605 C CA . ASN A 1 73 ? -28.548 9.636 30.842 1.00 44.62 73 ASN A CA 1
ATOM 606 C C . ASN A 1 73 ? -27.994 8.637 31.881 1.00 44.62 73 ASN A C 1
ATOM 608 O O . ASN A 1 73 ? -28.643 8.444 32.913 1.00 44.62 73 ASN A O 1
ATOM 612 N N . PRO A 1 74 ? -26.807 8.032 31.673 1.00 57.06 74 PRO A N 1
ATOM 613 C CA . PRO A 1 74 ? -26.243 7.052 32.607 1.00 57.06 74 PRO A CA 1
ATOM 614 C C . PRO A 1 74 ? -25.814 7.685 33.941 1.00 57.06 74 PRO A C 1
ATOM 616 O O . PRO A 1 74 ? -25.616 6.980 34.928 1.00 57.06 74 PRO A O 1
ATOM 619 N N . THR A 1 75 ? -25.688 9.015 33.985 1.00 46.91 75 THR A N 1
ATOM 620 C CA . THR A 1 75 ? -25.247 9.782 35.158 1.00 46.91 75 THR A CA 1
ATOM 621 C C . THR A 1 75 ? -26.399 10.106 36.115 1.00 46.91 75 THR A C 1
ATOM 623 O O . THR A 1 75 ? -26.158 10.506 37.251 1.00 46.91 75 THR A O 1
ATOM 626 N N . TYR A 1 76 ? -27.662 9.911 35.714 1.00 45.06 76 TYR A N 1
ATOM 627 C CA . TYR A 1 76 ? -28.815 10.178 36.580 1.00 45.06 76 TYR A CA 1
ATOM 628 C C . TYR A 1 76 ? -29.075 9.007 37.547 1.00 45.06 76 TYR A C 1
ATOM 630 O O . TYR A 1 76 ? -30.111 8.347 37.499 1.00 45.06 76 TYR A O 1
ATOM 638 N N . ARG A 1 77 ? -28.131 8.735 38.459 1.00 50.47 77 ARG A N 1
ATOM 639 C CA . ARG A 1 77 ? -28.457 8.056 39.722 1.00 50.47 77 ARG A CA 1
ATOM 640 C C . ARG A 1 77 ? -29.069 9.111 40.633 1.00 50.47 77 ARG A C 1
ATOM 642 O O . ARG A 1 77 ? -28.364 9.993 41.111 1.00 50.47 77 ARG A O 1
ATOM 649 N N . GLY A 1 78 ? -30.385 9.049 40.820 1.00 46.44 78 GLY A N 1
ATOM 650 C CA . GLY A 1 78 ? -31.111 9.967 41.691 1.00 46.44 78 GLY A CA 1
ATOM 651 C C . GLY A 1 78 ? -30.468 10.028 43.076 1.00 46.44 78 GLY A C 1
ATOM 652 O O . GLY A 1 78 ? -30.473 9.040 43.812 1.00 46.44 78 GLY A O 1
ATOM 653 N N . TYR A 1 79 ? -29.914 11.187 43.431 1.00 33.50 79 TYR A N 1
ATOM 654 C CA . TYR A 1 79 ? -29.592 11.497 44.815 1.00 33.50 79 TYR A CA 1
ATOM 655 C C . TYR A 1 79 ? -30.903 11.462 45.598 1.00 33.50 79 TYR A C 1
ATOM 657 O O . TYR A 1 79 ? -31.784 12.297 45.391 1.00 33.50 79 TYR A O 1
ATOM 665 N N . LYS A 1 80 ? -31.040 10.485 46.498 1.00 38.69 80 LYS A N 1
ATOM 666 C CA . LYS A 1 80 ? -32.041 10.553 47.559 1.00 38.69 80 LYS A CA 1
ATOM 667 C C . LYS A 1 80 ? -31.601 11.669 48.504 1.00 38.69 80 LYS A C 1
ATOM 669 O O . LYS A 1 80 ? -30.776 11.449 49.385 1.00 38.69 80 LYS A O 1
ATOM 674 N N . VAL A 1 81 ? -32.109 12.877 48.272 1.00 37.50 81 VAL A N 1
ATOM 675 C CA . VAL A 1 81 ? -32.117 13.933 49.285 1.00 37.50 81 VAL A CA 1
ATOM 676 C C . VAL A 1 81 ? -32.917 13.386 50.463 1.00 37.50 81 VAL A C 1
ATOM 678 O O . VAL A 1 81 ? -34.002 12.832 50.279 1.00 37.50 81 VAL A O 1
ATOM 681 N N . ALA A 1 82 ? -32.329 13.463 51.651 1.00 37.34 82 ALA A N 1
ATOM 682 C CA . ALA A 1 82 ? -32.945 13.034 52.890 1.00 37.34 82 ALA A CA 1
ATOM 683 C C . ALA A 1 82 ? -34.341 13.657 53.045 1.00 37.34 82 ALA A C 1
ATOM 685 O O . ALA A 1 82 ? -34.482 14.872 53.135 1.00 37.34 82 ALA A O 1
ATOM 686 N N . ALA A 1 83 ? -35.356 12.804 53.108 1.00 35.84 83 ALA A N 1
ATOM 687 C CA . ALA A 1 83 ? -36.655 13.127 53.672 1.00 35.84 83 ALA A CA 1
ATOM 688 C C . ALA A 1 83 ? -37.141 11.886 54.428 1.00 35.84 83 ALA A C 1
ATOM 690 O O . ALA A 1 83 ? -38.005 11.142 53.976 1.00 35.84 83 ALA A O 1
ATOM 691 N N . ALA A 1 84 ? -36.491 11.632 55.564 1.00 33.44 84 ALA A N 1
ATOM 692 C CA . ALA A 1 84 ? -37.062 10.869 56.662 1.00 33.44 84 ALA A CA 1
ATOM 693 C C . ALA A 1 84 ? -37.542 11.877 57.719 1.00 33.44 84 ALA A C 1
ATOM 695 O O . ALA A 1 84 ? -36.831 12.211 58.659 1.00 33.44 84 ALA A O 1
ATOM 696 N N . LEU A 1 85 ? -38.730 12.410 57.469 1.00 35.16 85 LEU A N 1
ATOM 697 C CA . LEU A 1 85 ? -39.782 12.764 58.422 1.00 35.16 85 LEU A CA 1
ATOM 698 C C . LEU A 1 85 ? -41.038 12.677 57.552 1.00 35.16 85 LEU A C 1
ATOM 700 O O . LEU A 1 85 ? -41.108 13.371 56.547 1.00 35.16 85 LEU A O 1
ATOM 704 N N . ASP A 1 86 ? -42.052 11.867 57.769 1.00 32.94 86 ASP A N 1
ATOM 705 C CA . ASP A 1 86 ? -42.430 10.850 58.739 1.00 32.94 86 ASP A CA 1
ATOM 706 C C . ASP A 1 86 ? -43.735 10.244 58.141 1.00 32.94 86 ASP A C 1
ATOM 708 O O . ASP A 1 86 ? -44.328 10.836 57.238 1.00 32.94 86 ASP A O 1
ATOM 712 N N . SER A 1 87 ? -44.200 9.113 58.673 1.00 33.25 87 SER A N 1
ATOM 713 C CA . SER A 1 87 ? -45.588 8.628 58.607 1.00 33.25 87 SER A CA 1
ATOM 714 C C . SER A 1 87 ? -46.089 7.873 57.354 1.00 33.25 87 SER A C 1
ATOM 716 O O . SER A 1 87 ? -46.589 8.433 56.388 1.00 33.25 87 SER A O 1
ATOM 718 N N . ASN A 1 88 ? -46.049 6.541 57.498 1.00 34.97 88 ASN A N 1
ATOM 719 C CA . ASN A 1 88 ? -47.146 5.570 57.328 1.00 34.97 88 ASN A CA 1
ATOM 720 C C . ASN A 1 88 ? -47.935 5.446 56.007 1.00 34.97 88 ASN A C 1
ATOM 722 O O . ASN A 1 88 ? -48.653 6.338 55.581 1.00 34.97 88 ASN A O 1
ATOM 726 N N . GLN A 1 89 ? -47.881 4.206 55.493 1.00 40.91 89 GLN A N 1
ATOM 727 C CA . GLN A 1 89 ? -48.925 3.427 54.812 1.00 40.91 89 GLN A CA 1
ATOM 728 C C . GLN A 1 89 ? -50.064 4.186 54.123 1.00 40.91 89 GLN A C 1
ATOM 730 O O . GLN A 1 89 ? -50.942 4.724 54.785 1.00 40.91 89 GLN A O 1
ATOM 735 N N . LEU A 1 90 ? -50.147 4.027 52.801 1.00 34.91 90 LEU A N 1
ATOM 736 C CA . LEU A 1 90 ? -51.323 3.544 52.063 1.00 34.91 90 LEU A CA 1
ATOM 737 C C . LEU A 1 90 ? -50.943 3.480 50.575 1.00 34.91 90 LEU A C 1
ATOM 739 O O . LEU A 1 90 ? -49.996 4.123 50.141 1.00 34.91 90 LEU A O 1
ATOM 743 N N . VAL A 1 91 ? -51.688 2.713 49.785 1.00 30.95 91 VAL A N 1
ATOM 744 C CA . VAL A 1 91 ? -51.507 2.541 48.328 1.00 30.95 91 VAL A CA 1
ATOM 745 C C . VAL A 1 91 ? -50.484 1.468 47.905 1.00 30.95 91 VAL A C 1
ATOM 747 O O . VAL A 1 91 ? -49.795 1.579 46.897 1.00 30.95 91 VAL A O 1
ATOM 750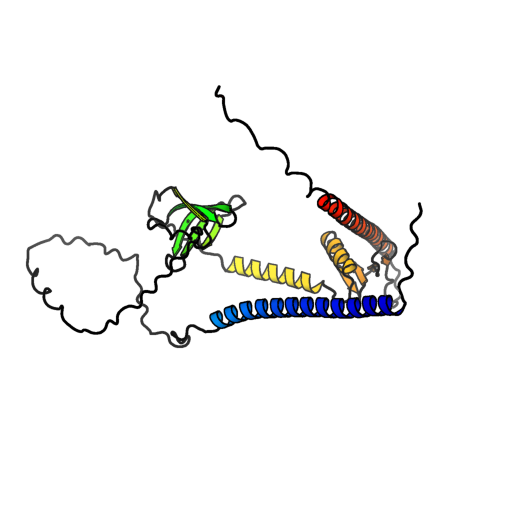 N N . THR A 1 92 ? -50.481 0.336 48.616 1.00 32.34 92 THR A N 1
ATOM 751 C CA . THR A 1 92 ? -50.217 -0.979 47.998 1.00 32.34 92 THR A CA 1
ATOM 752 C C . THR A 1 92 ? -51.553 -1.608 47.608 1.00 32.34 92 THR A C 1
ATOM 754 O O . THR A 1 92 ? -51.906 -2.635 48.152 1.00 32.34 92 THR A O 1
ATOM 757 N N . PHE A 1 93 ? -52.351 -0.984 46.744 1.00 31.09 93 PHE A N 1
ATOM 758 C CA . PHE A 1 93 ? -53.507 -1.625 46.102 1.00 31.09 93 PHE A CA 1
ATOM 759 C C . PHE A 1 93 ? -53.878 -0.803 44.860 1.00 31.09 93 PHE A C 1
ATOM 761 O O . PHE A 1 93 ? -53.887 0.420 44.933 1.00 31.09 93 PHE A O 1
ATOM 768 N N . LEU A 1 94 ? -54.207 -1.493 43.761 1.00 28.27 94 LEU A N 1
ATOM 769 C CA . LEU A 1 94 ? -54.668 -0.986 42.451 1.00 28.27 94 LEU A CA 1
ATOM 770 C C . LEU A 1 94 ? -53.643 -0.834 41.313 1.00 28.27 94 LEU A C 1
ATOM 772 O O . LEU A 1 94 ? -53.729 0.116 40.552 1.00 28.27 94 LEU A O 1
ATOM 776 N N . PHE A 1 95 ? -52.758 -1.812 41.097 1.00 30.77 95 PHE A N 1
ATOM 777 C CA . PHE A 1 95 ? -52.257 -2.086 39.731 1.00 30.77 95 PHE A CA 1
ATOM 778 C C . PHE A 1 95 ? -52.135 -3.594 39.450 1.00 30.77 95 PHE A C 1
ATOM 780 O O . PHE A 1 95 ? -51.209 -4.062 38.792 1.00 30.77 95 PHE A O 1
ATOM 787 N N . TYR A 1 96 ? -53.103 -4.363 39.957 1.00 29.62 96 TYR A N 1
ATOM 788 C CA . TYR A 1 96 ? -53.328 -5.764 39.599 1.00 29.62 96 TYR A CA 1
ATOM 789 C C . TYR A 1 96 ? -54.664 -5.870 38.854 1.00 29.62 96 TYR A C 1
ATOM 791 O O . TYR A 1 96 ? -55.621 -6.365 39.417 1.00 29.62 96 TYR A O 1
ATOM 799 N N . GLU A 1 97 ? -54.757 -5.317 37.642 1.00 34.34 97 GLU A N 1
ATOM 800 C CA . GLU A 1 97 ? -55.832 -5.590 36.665 1.00 34.34 97 GLU A CA 1
ATOM 801 C C . GLU A 1 97 ? -55.532 -4.853 35.348 1.00 34.34 97 GLU A C 1
ATOM 803 O O . GLU A 1 97 ? -56.087 -3.799 35.076 1.00 34.34 97 GLU A O 1
ATOM 808 N N . MET A 1 98 ? -54.611 -5.370 34.529 1.00 26.61 98 MET A N 1
ATOM 809 C CA . MET A 1 98 ? -54.661 -5.173 33.068 1.00 26.61 98 MET A CA 1
ATOM 810 C C . MET A 1 98 ? -53.642 -6.086 32.378 1.00 26.61 98 MET A C 1
ATOM 812 O O . MET A 1 98 ? -52.627 -5.676 31.817 1.00 26.61 98 MET A O 1
ATOM 816 N N . ARG A 1 99 ? -53.932 -7.385 32.450 1.00 35.16 99 ARG A N 1
ATOM 817 C CA . ARG A 1 99 ? -53.557 -8.359 31.423 1.00 35.16 99 ARG A CA 1
ATOM 818 C C . ARG A 1 99 ? -54.859 -8.832 30.771 1.00 35.16 99 ARG A C 1
ATOM 820 O O . ARG A 1 99 ? -55.796 -9.091 31.516 1.00 35.16 99 ARG A O 1
ATOM 827 N N . LEU A 1 100 ? -54.830 -8.964 29.432 1.00 32.59 100 LEU A N 1
ATOM 828 C CA . LEU A 1 100 ? -55.842 -9.406 28.431 1.00 32.59 100 LEU A CA 1
ATOM 829 C C . LEU A 1 100 ? -56.120 -8.242 27.458 1.00 32.59 100 LEU A C 1
ATOM 831 O O . LEU A 1 100 ? -56.354 -7.140 27.928 1.00 32.59 100 LEU A O 1
ATOM 835 N N . MET A 1 101 ? -56.085 -8.324 26.126 1.00 25.62 101 MET A N 1
ATOM 836 C CA . MET A 1 101 ? -55.980 -9.353 25.073 1.00 25.62 101 MET A CA 1
ATOM 837 C C . MET A 1 101 ? -55.403 -8.614 23.827 1.00 25.62 101 MET A C 1
ATOM 839 O O . MET A 1 101 ? -55.519 -7.396 23.758 1.00 25.62 101 MET A O 1
ATOM 843 N N . ASP A 1 102 ? -54.653 -9.220 22.903 1.00 30.69 102 ASP A N 1
ATOM 844 C CA . ASP A 1 102 ? -55.240 -9.972 21.785 1.00 30.69 102 ASP A CA 1
ATOM 845 C C . ASP A 1 102 ? -54.253 -10.959 21.125 1.00 30.69 102 ASP A C 1
ATOM 847 O O . ASP A 1 102 ? -53.060 -10.684 20.972 1.00 30.69 102 ASP A O 1
ATOM 851 N N . HIS A 1 103 ? -54.811 -12.116 20.755 1.00 33.88 103 HIS A N 1
ATOM 852 C CA . HIS A 1 103 ? -54.279 -13.180 19.887 1.00 33.88 103 HIS A CA 1
ATOM 853 C C . HIS A 1 103 ? -54.094 -12.673 18.429 1.00 33.88 103 HIS A C 1
ATOM 855 O O . HIS A 1 103 ? -54.568 -11.593 18.112 1.00 33.88 103 HIS A O 1
ATOM 861 N N . HIS A 1 104 ? -53.451 -13.291 17.429 1.00 29.16 104 HIS A N 1
ATOM 862 C CA . HIS A 1 104 ? -53.306 -14.647 16.852 1.00 29.16 104 HIS A CA 1
ATOM 863 C C . HIS A 1 104 ? -52.179 -14.436 15.778 1.00 29.16 104 HIS A C 1
ATOM 865 O O . HIS A 1 104 ? -52.084 -13.343 15.232 1.00 29.16 104 HIS A O 1
ATOM 871 N N . ASP A 1 105 ? -51.197 -15.280 15.451 1.00 31.67 10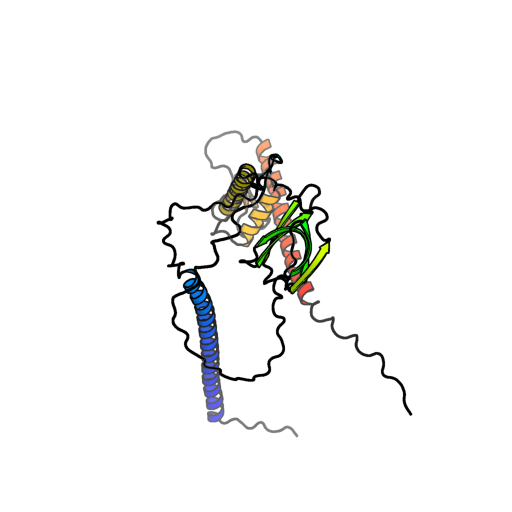5 ASP A N 1
ATOM 872 C CA . ASP A 1 105 ? -51.260 -16.632 14.904 1.00 31.67 105 ASP A CA 1
ATOM 873 C C . ASP A 1 105 ? -49.846 -17.243 14.831 1.00 31.67 105 ASP A C 1
ATOM 875 O O . ASP A 1 105 ? -48.856 -16.590 14.499 1.00 31.67 105 ASP A O 1
ATOM 879 N N . ASN A 1 106 ? -49.796 -18.545 15.091 1.00 33.59 106 ASN A N 1
ATOM 880 C CA . ASN A 1 106 ? -48.685 -19.463 14.864 1.00 33.59 106 ASN A CA 1
ATOM 881 C C . ASN A 1 106 ? -49.027 -20.315 13.633 1.00 33.59 106 ASN A C 1
ATOM 883 O O . ASN A 1 106 ? -50.142 -20.837 13.583 1.00 33.59 106 ASN A O 1
ATOM 887 N N . PRO A 1 107 ? -48.079 -20.581 12.720 1.00 35.81 107 PRO A N 1
ATOM 888 C CA . PRO A 1 107 ? -48.125 -21.837 11.989 1.00 35.81 107 PRO A CA 1
ATOM 889 C C . PRO A 1 107 ? -46.855 -22.680 12.157 1.00 35.81 107 PRO A C 1
ATOM 891 O O . PRO A 1 107 ? -45.713 -22.229 12.094 1.00 35.81 107 PRO A O 1
ATOM 894 N N . GLN A 1 108 ? -47.142 -23.961 12.352 1.00 29.73 108 GLN A N 1
ATOM 895 C CA . GLN A 1 108 ? -46.274 -25.091 12.646 1.00 29.73 108 GLN A CA 1
ATOM 896 C C . GLN A 1 108 ? -45.334 -25.493 11.487 1.00 29.73 108 GLN A C 1
ATOM 898 O O . GLN A 1 108 ? -45.743 -25.572 10.335 1.00 29.73 108 GLN A O 1
ATOM 903 N N . ILE A 1 109 ? -44.100 -25.845 11.871 1.00 29.91 109 ILE A N 1
ATOM 904 C CA . ILE A 1 109 ? -43.280 -27.023 11.501 1.00 29.91 109 ILE A CA 1
ATOM 905 C C . ILE A 1 109 ? -43.183 -27.460 10.021 1.00 29.91 109 ILE A C 1
ATOM 907 O O . ILE A 1 109 ? -44.114 -28.023 9.459 1.00 29.91 109 ILE A O 1
ATOM 911 N N . VAL A 1 110 ? -41.936 -27.506 9.520 1.00 29.77 110 VAL A N 1
ATOM 912 C CA . VAL A 1 110 ? -41.417 -28.671 8.768 1.00 29.77 110 VAL A CA 1
ATOM 913 C C . VAL A 1 110 ? -40.033 -29.042 9.315 1.00 29.77 110 VAL A C 1
ATOM 915 O O . VAL A 1 110 ? -39.045 -28.358 9.053 1.00 29.77 110 VAL A O 1
ATOM 918 N N . LYS A 1 111 ? -39.955 -30.142 10.075 1.00 31.33 111 LYS A N 1
ATOM 919 C CA . LYS A 1 111 ? -38.693 -30.835 10.372 1.00 31.33 111 LYS A CA 1
ATOM 920 C C . LYS A 1 111 ? -38.265 -31.592 9.113 1.00 31.33 111 LYS A C 1
ATOM 922 O O . LYS A 1 111 ? -39.037 -32.398 8.599 1.00 31.33 111 LYS A O 1
ATOM 927 N N . ARG A 1 112 ? -37.050 -31.348 8.620 1.00 26.95 112 ARG A N 1
ATOM 928 C CA . ARG A 1 112 ? -36.340 -32.302 7.759 1.00 26.95 112 ARG A CA 1
ATOM 929 C C . ARG A 1 112 ? -35.143 -32.816 8.532 1.00 26.95 112 ARG A C 1
ATOM 931 O O . ARG A 1 112 ? -34.217 -32.058 8.806 1.00 26.95 112 ARG A O 1
ATOM 938 N N . ASP A 1 113 ? -35.195 -34.096 8.859 1.00 32.25 113 ASP A N 1
ATOM 939 C CA . ASP A 1 113 ? -34.030 -34.854 9.274 1.00 32.25 113 ASP A CA 1
ATOM 940 C C . ASP A 1 113 ? -33.090 -34.982 8.075 1.00 32.25 113 ASP A C 1
ATOM 942 O O . ASP A 1 113 ? -33.498 -35.398 6.991 1.00 32.25 113 ASP A O 1
ATOM 946 N N . ASN A 1 114 ? -31.829 -34.610 8.261 1.00 29.00 114 ASN A N 1
ATOM 947 C CA . ASN A 1 114 ? -30.754 -35.109 7.419 1.00 29.00 114 ASN A CA 1
ATOM 948 C C . ASN A 1 114 ? -29.510 -35.262 8.288 1.00 29.00 114 ASN A C 1
ATOM 950 O O . ASN A 1 114 ? -28.714 -34.343 8.478 1.00 29.00 114 ASN A O 1
ATOM 954 N N . SER A 1 115 ? -29.388 -36.455 8.858 1.00 36.75 115 SER A N 1
ATOM 955 C CA . SER A 1 115 ? -28.155 -36.972 9.423 1.00 36.75 115 SER A CA 1
ATOM 956 C C . SER A 1 115 ? -27.105 -37.049 8.318 1.00 36.75 115 SER A C 1
ATOM 958 O O . SER A 1 115 ? -27.188 -37.928 7.467 1.00 36.75 115 SER A O 1
ATOM 960 N N . ASN A 1 116 ? -26.113 -36.162 8.339 1.00 32.81 116 ASN A N 1
ATOM 961 C CA . ASN A 1 116 ? -24.840 -36.410 7.678 1.00 32.81 116 ASN A CA 1
ATOM 962 C C . ASN A 1 116 ? -23.700 -35.933 8.573 1.00 32.81 116 ASN A C 1
ATOM 964 O O . ASN A 1 116 ? -23.640 -34.795 9.028 1.00 32.81 116 ASN A O 1
ATOM 968 N N . HIS A 1 117 ? -22.836 -36.896 8.850 1.00 42.88 117 HIS A N 1
ATOM 969 C CA . HIS A 1 117 ? -21.656 -36.835 9.682 1.00 42.88 117 HIS A CA 1
ATOM 970 C C . HIS A 1 117 ? -20.622 -35.889 9.055 1.00 42.88 117 HIS A C 1
ATOM 972 O O . HIS A 1 117 ? -20.047 -36.189 8.012 1.00 42.88 117 HIS A O 1
ATOM 978 N N . SER A 1 118 ? -20.373 -34.752 9.697 1.00 31.58 118 SER A N 1
ATOM 979 C CA . SER A 1 118 ? -19.200 -33.919 9.439 1.00 31.58 118 SER A CA 1
ATOM 980 C C . SER A 1 118 ? -18.648 -33.454 10.778 1.00 31.58 118 SER A C 1
ATOM 982 O O . SER A 1 118 ? -19.369 -32.864 11.581 1.00 31.58 118 SER A O 1
ATOM 984 N N . SER A 1 119 ? -17.384 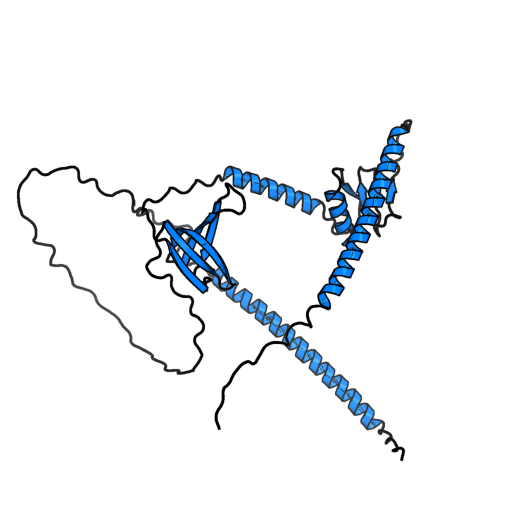-33.790 11.020 1.00 35.53 119 SER A N 1
ATOM 985 C CA . SER A 1 119 ? -16.602 -33.443 12.205 1.00 35.53 119 SER A CA 1
ATOM 986 C C . SER A 1 119 ? -16.776 -31.969 12.600 1.00 35.53 119 SER A C 1
ATOM 988 O O . SER A 1 119 ? -16.903 -31.121 11.713 1.00 35.53 119 SER A O 1
ATOM 990 N N . PRO A 1 120 ? -16.769 -31.635 13.904 1.00 37.09 120 PRO A N 1
ATOM 991 C CA . PRO A 1 120 ? -17.014 -30.272 14.346 1.00 37.09 120 PRO A CA 1
ATOM 992 C C . PRO A 1 120 ? -15.881 -29.360 13.869 1.00 37.09 120 PRO A C 1
ATOM 994 O O . PRO A 1 120 ? -14.742 -29.442 14.326 1.00 37.09 120 PRO A O 1
ATOM 997 N N . ILE A 1 121 ? -16.219 -28.479 12.931 1.00 37.47 121 ILE A N 1
ATOM 998 C CA . ILE A 1 121 ? -15.486 -27.241 12.676 1.00 37.47 121 ILE A CA 1
ATOM 999 C C . ILE A 1 121 ? -15.476 -26.467 14.007 1.00 37.47 121 ILE A C 1
ATOM 1001 O O . ILE A 1 121 ? -16.534 -26.397 14.637 1.00 37.47 121 ILE A O 1
ATOM 1005 N N . PRO A 1 122 ? -14.344 -25.891 14.459 1.00 38.69 122 PRO A N 1
ATOM 1006 C CA . PRO A 1 122 ? -14.332 -25.029 15.633 1.00 38.69 122 PRO A CA 1
ATOM 1007 C C . PRO A 1 122 ? -15.296 -23.871 15.382 1.00 38.69 122 PRO A C 1
ATOM 1009 O O . PRO A 1 122 ? -15.029 -22.977 14.580 1.00 38.69 122 PRO A O 1
ATOM 1012 N N . THR A 1 123 ? -16.464 -23.927 16.011 1.00 38.69 123 THR A N 1
ATOM 1013 C CA . THR A 1 123 ? -17.414 -22.824 15.994 1.00 38.69 123 THR A CA 1
ATOM 1014 C C . THR A 1 123 ? -16.758 -21.645 16.707 1.00 38.69 123 THR A C 1
ATOM 1016 O O . THR A 1 123 ? -16.218 -21.862 17.797 1.00 38.69 123 THR A O 1
ATOM 1019 N N . PRO A 1 124 ? -16.788 -20.423 16.146 1.00 44.22 124 PRO A N 1
ATOM 1020 C CA . PRO A 1 124 ? -16.356 -19.240 16.877 1.00 44.22 124 PRO A CA 1
ATOM 1021 C C . PRO A 1 124 ? -17.155 -19.190 18.178 1.00 44.22 124 PRO A C 1
ATOM 1023 O O . PRO A 1 124 ? -18.389 -19.229 18.160 1.00 44.22 124 PRO A O 1
ATOM 1026 N N . SER A 1 125 ? -16.452 -19.219 19.308 1.00 40.97 125 SER A N 1
ATOM 1027 C CA . SER A 1 125 ? -17.101 -19.167 20.607 1.00 40.97 125 SER A CA 1
ATOM 1028 C C . SER A 1 125 ? -17.848 -17.833 20.710 1.00 40.97 125 SER A C 1
ATOM 1030 O O . SER A 1 125 ? -17.270 -16.785 20.402 1.00 40.97 125 SER A O 1
ATOM 1032 N N . PRO A 1 126 ? -19.136 -17.829 21.100 1.00 46.66 126 PRO A N 1
ATOM 1033 C CA . PRO A 1 126 ? -19.799 -16.578 21.434 1.00 46.66 126 PRO A CA 1
ATOM 1034 C C . PRO A 1 126 ? -18.989 -15.883 22.538 1.00 46.66 126 PRO A C 1
ATOM 1036 O O . PRO A 1 126 ? -18.377 -16.581 23.357 1.00 46.66 126 PRO A O 1
ATOM 1039 N N . PRO A 1 127 ? -18.954 -14.538 22.586 1.00 49.25 127 PRO A N 1
ATOM 1040 C CA . PRO A 1 127 ? -18.341 -13.842 23.709 1.00 49.25 127 PRO A CA 1
ATOM 1041 C C . PRO A 1 127 ? -18.954 -14.393 25.008 1.00 49.25 127 PRO A C 1
ATOM 1043 O O . PRO A 1 127 ? -20.170 -14.295 25.172 1.00 49.25 127 PRO A O 1
ATOM 1046 N N . PRO A 1 128 ? -18.186 -15.025 25.917 1.00 54.34 128 PRO A N 1
ATOM 1047 C CA . PRO A 1 128 ? -18.707 -15.454 27.193 1.00 54.34 128 PRO A CA 1
ATOM 1048 C C . PRO A 1 128 ? -19.297 -14.247 27.914 1.00 54.34 128 PRO A C 1
ATOM 1050 O O . PRO A 1 128 ? -18.795 -13.122 27.846 1.00 54.34 128 PRO A O 1
ATOM 1053 N N . ASN A 1 129 ? -20.409 -14.520 28.588 1.00 57.19 129 ASN A N 1
ATOM 1054 C CA . ASN A 1 129 ? -21.343 -13.560 29.177 1.00 57.19 129 ASN A CA 1
ATOM 1055 C C . ASN A 1 129 ? -20.739 -12.686 30.303 1.00 57.19 129 ASN A C 1
ATOM 1057 O O . ASN A 1 129 ? -21.475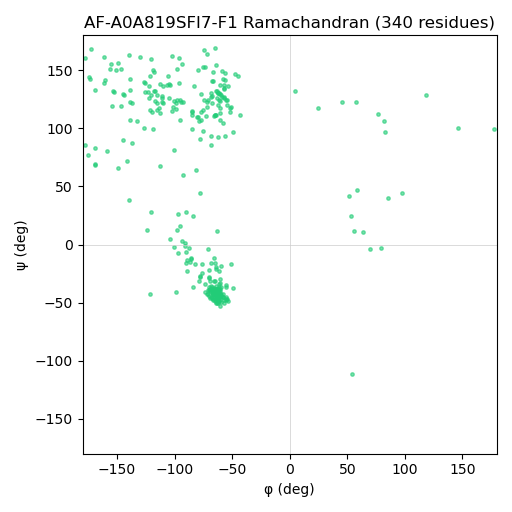 -12.029 31.033 1.00 57.19 129 ASN A O 1
ATOM 1061 N N . ASN A 1 130 ? -19.416 -12.695 30.478 1.00 63.84 130 ASN A N 1
ATOM 1062 C CA . ASN A 1 130 ? -18.671 -12.104 31.583 1.00 63.84 130 ASN A CA 1
ATOM 1063 C C . ASN A 1 130 ? -17.586 -11.102 31.140 1.00 63.84 130 ASN A C 1
ATOM 1065 O O . ASN A 1 130 ? -16.752 -10.725 31.963 1.00 63.84 130 ASN A O 1
ATOM 1069 N N . LEU A 1 131 ? -17.562 -10.651 29.878 1.00 74.88 131 LEU A N 1
ATOM 1070 C CA . LEU A 1 131 ? -16.639 -9.585 29.478 1.00 74.88 131 LEU A CA 1
ATOM 1071 C C . LEU A 1 131 ? -17.031 -8.267 30.163 1.00 74.88 131 LEU A C 1
ATOM 1073 O O . LEU A 1 131 ? -18.144 -7.770 30.003 1.00 74.88 131 LEU A O 1
ATOM 1077 N N . ARG A 1 132 ? -16.101 -7.686 30.926 1.00 81.25 132 ARG A N 1
ATOM 1078 C CA . ARG A 1 132 ? -16.304 -6.423 31.651 1.00 81.25 132 ARG A CA 1
ATOM 1079 C C . ARG A 1 132 ? -15.274 -5.391 31.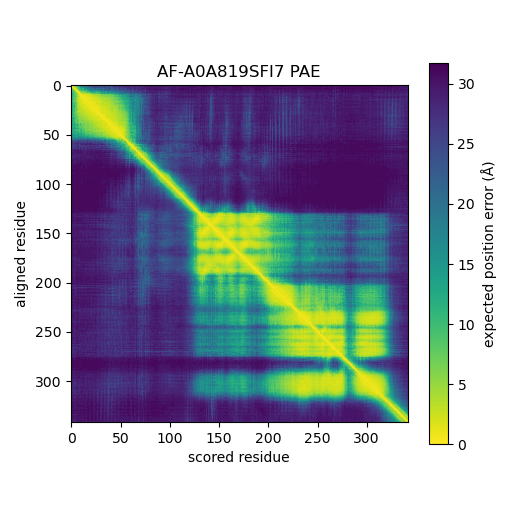214 1.00 81.25 132 ARG A C 1
ATOM 1081 O O . ARG A 1 132 ? -14.115 -5.731 30.963 1.00 81.25 132 ARG A O 1
ATOM 1088 N N . VAL A 1 133 ? -15.677 -4.124 31.161 1.00 85.06 133 VAL A N 1
ATOM 1089 C CA . VAL A 1 133 ? -14.729 -3.010 31.003 1.00 85.06 133 VAL A CA 1
ATOM 1090 C C . VAL A 1 133 ? -13.727 -3.044 32.164 1.00 85.06 133 VAL A C 1
ATOM 1092 O O . VAL A 1 133 ? -14.048 -3.530 33.245 1.00 85.06 133 VAL A O 1
ATOM 1095 N N . ASN A 1 134 ? -12.500 -2.588 31.917 1.00 85.19 134 ASN A N 1
ATOM 1096 C CA . ASN A 1 134 ? -11.347 -2.635 32.821 1.00 85.19 134 ASN A CA 1
ATOM 1097 C C . ASN A 1 134 ? -10.747 -4.023 33.092 1.00 85.19 134 ASN A C 1
ATOM 1099 O O . ASN A 1 134 ? -9.691 -4.090 33.720 1.00 85.19 134 ASN A O 1
ATOM 1103 N N . SER A 1 135 ? -11.330 -5.111 32.582 1.00 88.31 135 SER A N 1
ATOM 1104 C CA . SER A 1 135 ? -10.656 -6.416 32.597 1.00 88.31 135 SER A CA 1
ATOM 1105 C C . SER A 1 135 ? -9.418 -6.408 31.693 1.00 88.31 135 SER A C 1
ATOM 1107 O O . SER A 1 135 ? -9.383 -5.716 30.674 1.00 88.31 135 SER A O 1
ATOM 1109 N N . ILE A 1 136 ? -8.385 -7.174 32.044 1.00 90.56 136 ILE A N 1
ATOM 1110 C CA . ILE A 1 1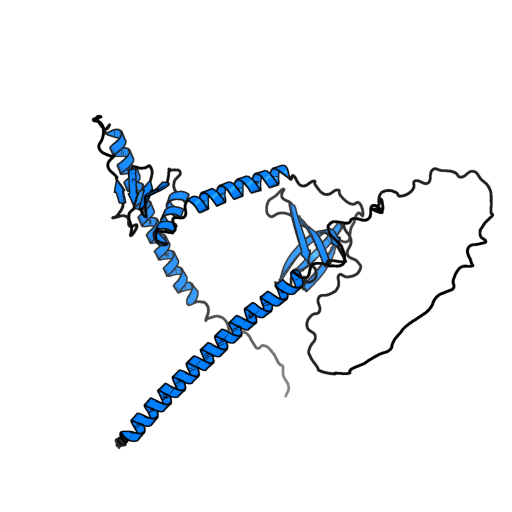36 ? -7.278 -7.475 31.130 1.00 90.56 136 ILE A CA 1
ATOM 1111 C C . ILE A 1 136 ? -7.577 -8.807 30.475 1.00 90.56 136 ILE A C 1
ATOM 1113 O O . ILE A 1 136 ? -7.747 -9.816 31.157 1.00 90.56 136 ILE A O 1
ATOM 1117 N N . VAL A 1 137 ? -7.598 -8.815 29.149 1.00 91.25 137 VAL A N 1
ATOM 1118 C CA . VAL A 1 137 ? -7.871 -10.012 28.357 1.00 91.25 137 VAL A CA 1
ATOM 1119 C C . VAL A 1 137 ? -6.686 -10.354 27.470 1.00 91.25 137 VAL A C 1
ATOM 1121 O O . VAL A 1 137 ? -5.935 -9.480 27.026 1.00 91.25 137 VAL A O 1
ATOM 1124 N N . ARG A 1 138 ? -6.530 -11.648 27.206 1.00 90.75 138 ARG A N 1
ATOM 1125 C CA . ARG A 1 138 ? -5.635 -12.200 26.194 1.00 90.75 138 ARG A CA 1
ATOM 1126 C C . ARG A 1 138 ? -6.498 -12.774 25.085 1.00 90.75 138 ARG A C 1
ATOM 1128 O O . ARG A 1 138 ? -7.318 -13.641 25.353 1.00 90.75 138 ARG A O 1
ATOM 1135 N N . LEU A 1 139 ? -6.314 -12.282 23.869 1.00 86.75 139 LEU A N 1
ATOM 1136 C CA . LEU A 1 139 ? -7.040 -12.705 22.675 1.00 86.75 139 LEU A CA 1
ATOM 1137 C C . LEU A 1 139 ? -6.059 -13.301 21.678 1.00 86.75 139 LEU A C 1
ATOM 1139 O O . LEU A 1 139 ? -5.043 -12.676 21.375 1.00 86.75 139 LEU A O 1
ATOM 1143 N N . THR A 1 140 ? -6.394 -14.462 21.135 1.00 85.12 140 THR A N 1
ATOM 1144 C CA . THR A 1 140 ? -5.648 -15.113 20.062 1.00 85.12 140 THR A CA 1
ATOM 1145 C C . THR A 1 140 ? -6.529 -15.168 18.824 1.00 85.12 140 THR A C 1
ATOM 1147 O O . THR A 1 140 ? -7.649 -15.683 18.840 1.00 85.12 140 THR A O 1
ATOM 1150 N N . THR A 1 141 ? -6.046 -14.574 17.738 1.00 79.94 141 THR A N 1
ATOM 1151 C CA . THR A 1 141 ? -6.752 -14.561 16.454 1.00 79.94 141 THR A CA 1
ATOM 1152 C C . THR A 1 141 ? -6.668 -15.920 15.763 1.00 79.94 141 THR A C 1
ATOM 1154 O O . THR A 1 141 ? -5.853 -16.772 16.112 1.00 79.94 141 THR A O 1
ATOM 1157 N N . ILE A 1 142 ? -7.475 -16.116 14.721 1.00 79.06 142 ILE A N 1
ATOM 1158 C CA . ILE A 1 142 ? -7.390 -17.307 13.861 1.00 79.06 142 ILE A CA 1
ATOM 1159 C C . ILE A 1 142 ? -6.028 -17.487 13.170 1.00 79.06 142 ILE A C 1
ATOM 1161 O O . ILE A 1 142 ? -5.726 -18.599 12.746 1.00 79.06 142 ILE A O 1
ATOM 1165 N N . PHE A 1 143 ? -5.216 -16.428 13.088 1.00 83.50 143 PHE A N 1
ATOM 1166 C CA . PHE A 1 143 ? -3.863 -16.436 12.522 1.00 83.50 143 PHE A CA 1
ATOM 1167 C C . PHE A 1 143 ? -2.770 -16.621 13.583 1.00 83.50 143 PHE A C 1
ATOM 1169 O O . PHE A 1 143 ? -1.616 -16.291 13.327 1.00 83.50 143 PHE A O 1
ATOM 1176 N N . ASP A 1 144 ? -3.139 -17.066 14.787 1.00 79.00 144 ASP A N 1
ATOM 1177 C CA . ASP A 1 144 ? -2.227 -17.283 15.914 1.00 79.00 144 ASP A CA 1
ATOM 1178 C C . ASP A 1 144 ? -1.531 -15.999 16.434 1.00 79.00 144 ASP A C 1
ATOM 1180 O O . ASP A 1 144 ? -0.668 -16.061 17.309 1.00 79.00 144 ASP A O 1
ATOM 1184 N N . ASP A 1 145 ? -1.959 -14.807 15.982 1.00 80.88 145 ASP A N 1
ATOM 1185 C CA . ASP A 1 145 ? -1.555 -13.525 16.584 1.00 80.88 145 ASP A CA 1
ATOM 1186 C C . ASP A 1 145 ? -2.236 -13.365 17.947 1.00 80.88 145 ASP A C 1
ATOM 1188 O O . ASP A 1 145 ? -3.468 -13.395 18.033 1.00 80.88 145 ASP A O 1
ATOM 1192 N N . THR A 1 146 ? -1.437 -13.191 19.002 1.00 87.94 146 THR A N 1
ATOM 1193 C CA . THR A 1 146 ? -1.910 -13.072 20.384 1.00 87.94 146 THR A CA 1
ATOM 1194 C C . THR A 1 146 ? -1.694 -11.662 20.909 1.00 87.94 146 THR A C 1
ATOM 1196 O O . THR A 1 146 ? -0.583 -11.134 20.895 1.00 87.94 146 THR A O 1
ATOM 1199 N N . ARG A 1 147 ? -2.757 -11.060 21.443 1.00 85.50 147 ARG A N 1
ATOM 1200 C CA . ARG A 1 147 ? -2.758 -9.695 21.972 1.00 85.50 147 ARG A CA 1
ATOM 1201 C C . ARG A 1 147 ? -3.260 -9.671 23.402 1.00 85.50 147 ARG A C 1
ATOM 1203 O O . ARG A 1 147 ? -4.225 -10.349 23.739 1.00 85.50 147 ARG A O 1
ATOM 1210 N N . VAL A 1 148 ? -2.607 -8.867 24.236 1.00 91.69 148 VAL A N 1
ATOM 1211 C CA . VAL A 1 148 ? -2.988 -8.659 25.636 1.00 91.69 148 VAL A CA 1
ATOM 1212 C C . VAL A 1 148 ? -3.250 -7.179 25.853 1.00 91.69 148 VAL A C 1
ATOM 1214 O O . VAL A 1 148 ? -2.394 -6.346 25.549 1.00 91.69 148 VAL A O 1
ATOM 1217 N N . GLY A 1 149 ? -4.424 -6.848 26.383 1.00 89.56 149 GLY A N 1
ATOM 1218 C CA . GLY A 1 149 ? -4.813 -5.462 26.613 1.00 89.56 149 GLY A CA 1
ATOM 1219 C C . GLY A 1 149 ? -5.949 -5.312 27.615 1.00 89.56 149 GLY A C 1
ATOM 1220 O O . GLY A 1 149 ? -6.677 -6.263 27.896 1.00 89.56 149 GLY A O 1
ATOM 1221 N N . LYS A 1 150 ? -6.086 -4.095 28.148 1.00 89.31 150 LYS A N 1
ATOM 1222 C CA . LYS A 1 150 ? -7.207 -3.689 29.005 1.00 89.31 150 LYS A CA 1
ATOM 1223 C C . LYS A 1 150 ? -8.432 -3.441 28.128 1.00 89.31 150 LYS A C 1
ATOM 1225 O O . LYS A 1 150 ? -8.334 -2.706 27.147 1.00 89.31 150 LYS A O 1
ATOM 1230 N N . VAL A 1 151 ? -9.571 -4.027 28.471 1.00 87.75 151 VAL A N 1
ATOM 1231 C CA . VAL A 1 151 ? -10.847 -3.813 27.783 1.00 87.75 151 VAL A CA 1
ATOM 1232 C C . VAL A 1 151 ? -11.344 -2.415 28.109 1.00 87.75 151 VAL A C 1
ATOM 1234 O O . VAL A 1 151 ? -11.590 -2.091 29.269 1.00 87.75 151 VAL A O 1
ATOM 1237 N N . VAL A 1 152 ? -11.487 -1.588 27.081 1.00 85.44 152 VAL A N 1
ATOM 1238 C CA . VAL A 1 152 ? -11.969 -0.207 27.209 1.00 85.44 152 VAL A CA 1
ATOM 1239 C C . VAL A 1 152 ? -13.448 -0.108 26.866 1.00 85.44 152 VAL A C 1
ATOM 1241 O O . VAL A 1 152 ? -14.200 0.603 27.522 1.00 85.44 152 VAL A O 1
ATOM 1244 N N . ALA A 1 153 ? -13.866 -0.827 25.831 1.00 82.19 153 ALA A N 1
ATOM 1245 C CA . ALA A 1 153 ? -15.241 -0.872 25.367 1.00 82.19 153 ALA A CA 1
ATOM 1246 C C . ALA A 1 153 ? -15.475 -2.186 24.626 1.00 82.19 153 ALA A C 1
ATOM 1248 O O . ALA A 1 153 ? -14.538 -2.767 24.071 1.00 82.19 153 ALA A O 1
ATOM 1249 N N . PHE A 1 154 ? -16.720 -2.633 24.581 1.00 83.94 154 PHE A N 1
ATOM 1250 C CA . PHE A 1 154 ? -17.137 -3.746 23.747 1.00 83.94 154 PHE A CA 1
ATOM 1251 C C . PHE A 1 154 ? -18.567 -3.514 23.266 1.00 83.94 154 PHE A C 1
ATOM 1253 O O . PHE A 1 154 ? -19.350 -2.843 23.936 1.00 83.94 154 PHE A O 1
ATOM 1260 N N . ASP A 1 155 ? -18.881 -4.049 22.094 1.00 80.50 155 ASP A N 1
ATOM 1261 C CA . ASP A 1 155 ? -20.227 -4.074 21.544 1.00 80.50 155 ASP A CA 1
ATOM 1262 C C . ASP A 1 155 ? -20.631 -5.525 21.289 1.00 80.50 155 ASP A C 1
ATOM 1264 O O . ASP A 1 155 ? -20.038 -6.213 20.453 1.00 80.50 155 ASP A O 1
ATOM 1268 N N . ASN A 1 156 ? -21.652 -5.974 22.019 1.00 76.25 156 ASN A N 1
ATOM 1269 C CA . ASN A 1 156 ? -22.194 -7.321 21.884 1.00 76.25 156 ASN A CA 1
ATOM 1270 C C . ASN A 1 156 ? -22.931 -7.509 20.552 1.00 76.25 156 ASN A C 1
ATOM 1272 O O . ASN A 1 156 ? -22.959 -8.623 20.043 1.00 76.25 156 ASN A O 1
ATOM 1276 N N . GLY A 1 157 ? -23.509 -6.446 19.975 1.00 73.38 157 GLY A N 1
ATOM 1277 C CA . GLY A 1 157 ? -24.229 -6.538 18.702 1.00 73.38 157 GLY A CA 1
ATOM 1278 C C . GLY A 1 157 ? -23.290 -6.819 17.528 1.00 73.38 157 GLY A C 1
ATOM 1279 O O . GLY A 1 157 ? -23.538 -7.720 16.730 1.00 73.38 157 GLY A O 1
ATOM 1280 N N . SER A 1 158 ? -22.175 -6.090 17.458 1.00 74.44 158 SER A N 1
ATOM 1281 C CA . SER A 1 158 ? -21.188 -6.212 16.375 1.00 74.44 158 SER A CA 1
ATOM 1282 C C . SER A 1 158 ? -20.034 -7.172 16.688 1.00 74.44 158 SER A C 1
ATOM 1284 O O . SER A 1 158 ? -19.113 -7.295 15.879 1.00 74.44 158 SER A O 1
ATOM 1286 N N . ASN A 1 159 ? -20.048 -7.838 17.851 1.00 80.44 159 ASN A N 1
ATOM 1287 C CA . ASN A 1 159 ? -18.954 -8.683 18.341 1.00 80.44 159 ASN A CA 1
ATOM 1288 C C . ASN A 1 159 ? -17.590 -7.965 18.310 1.00 80.44 159 ASN A C 1
ATOM 1290 O O . ASN A 1 159 ? -16.577 -8.542 17.913 1.00 80.44 159 ASN A O 1
ATOM 1294 N N . LEU A 1 160 ? -17.553 -6.688 18.699 1.00 83.06 160 LEU A N 1
ATOM 1295 C CA . LEU A 1 160 ? -16.333 -5.876 18.700 1.00 83.06 160 LEU A CA 1
ATOM 1296 C C . LEU A 1 160 ? -15.822 -5.660 20.123 1.00 83.06 160 LEU A C 1
ATOM 1298 O O . LEU A 1 160 ? -16.587 -5.322 21.019 1.00 83.06 160 LEU A O 1
ATOM 1302 N N . VAL A 1 161 ? -14.508 -5.765 20.316 1.00 85.25 161 VAL A N 1
ATOM 1303 C CA . VAL A 1 161 ? -13.825 -5.419 21.570 1.00 85.25 161 VAL A CA 1
ATOM 1304 C C . VAL A 1 161 ? -12.719 -4.419 21.292 1.00 85.25 161 VAL A C 1
ATOM 1306 O O . VAL A 1 161 ? -11.886 -4.617 20.412 1.00 85.25 161 VAL A O 1
ATOM 1309 N N . THR A 1 162 ? -12.690 -3.345 22.072 1.00 87.12 162 THR A N 1
ATOM 1310 C CA . THR A 1 162 ? -11.639 -2.332 22.028 1.00 87.12 162 THR A CA 1
ATOM 1311 C C . THR A 1 162 ? -10.665 -2.550 23.177 1.00 87.12 162 THR A C 1
ATOM 1313 O O . THR A 1 162 ? -11.036 -2.452 24.349 1.00 87.12 162 THR A O 1
ATOM 1316 N N . LEU A 1 163 ? -9.407 -2.820 22.839 1.00 87.06 163 LEU A N 1
ATOM 1317 C CA . LEU A 1 163 ? -8.316 -3.013 23.784 1.00 87.06 163 LEU A CA 1
ATOM 1318 C C . LEU A 1 163 ? -7.401 -1.799 23.832 1.00 87.06 163 LEU A C 1
ATOM 1320 O O . LEU A 1 163 ? -6.976 -1.292 22.795 1.00 87.06 163 LEU A O 1
ATOM 1324 N N . HIS A 1 164 ? -7.009 -1.418 25.040 1.00 87.38 164 HIS A N 1
ATOM 1325 C CA . HIS A 1 164 ? -5.890 -0.530 25.302 1.00 87.38 164 HIS A CA 1
ATOM 1326 C C . HIS A 1 164 ? -4.641 -1.341 25.653 1.00 87.38 164 HIS A C 1
ATOM 1328 O O . HIS A 1 164 ? -4.634 -2.153 26.581 1.00 87.38 164 HIS A O 1
ATOM 1334 N N . MET A 1 165 ? -3.572 -1.112 24.901 1.00 86.38 165 MET A N 1
ATOM 1335 C CA . MET A 1 165 ? -2.314 -1.847 24.957 1.00 86.38 165 MET A CA 1
ATOM 1336 C C . MET A 1 165 ? -1.138 -0.870 25.056 1.00 86.38 165 MET A C 1
ATOM 1338 O O . MET A 1 165 ? -1.234 0.307 24.692 1.00 86.38 165 MET A O 1
ATOM 1342 N N . LYS A 1 166 ? 0.016 -1.371 25.501 1.00 83.31 166 LYS A N 1
ATOM 1343 C CA . LYS A 1 166 ? 1.270 -0.612 25.429 1.00 83.31 166 LYS A CA 1
ATOM 1344 C C . LYS A 1 166 ? 1.689 -0.472 23.962 1.00 83.31 166 LYS A C 1
ATOM 1346 O O . LYS A 1 166 ? 1.696 -1.451 23.220 1.00 83.31 166 LYS A O 1
ATOM 1351 N N . GLY A 1 167 ? 2.011 0.745 23.532 1.00 79.50 167 GLY A N 1
ATOM 1352 C CA . GLY A 1 167 ? 2.548 0.994 22.199 1.00 79.50 167 GLY A CA 1
ATOM 1353 C C . GLY A 1 167 ? 3.987 0.495 22.061 1.00 79.50 167 GLY A C 1
ATOM 1354 O O . GLY A 1 167 ? 4.684 0.261 23.044 1.00 79.50 167 GLY A O 1
ATOM 1355 N N . SER A 1 168 ? 4.456 0.372 20.817 1.00 78.69 168 SER A N 1
ATOM 1356 C CA . SER A 1 168 ? 5.812 -0.120 20.515 1.00 78.69 168 SER A CA 1
ATOM 1357 C C . SER A 1 168 ? 6.938 0.786 21.037 1.00 78.69 168 SER A C 1
ATOM 1359 O O . SER A 1 168 ? 8.074 0.331 21.134 1.00 78.69 168 SER A O 1
ATOM 1361 N N . LYS A 1 169 ? 6.652 2.059 21.341 1.00 77.75 169 LYS A N 1
ATOM 1362 C CA . LYS A 1 169 ? 7.612 3.018 21.906 1.00 77.75 169 LYS A CA 1
ATOM 1363 C C . LYS A 1 169 ? 7.133 3.476 23.286 1.00 77.75 169 LYS A C 1
ATOM 1365 O O . LYS A 1 169 ? 5.919 3.588 23.481 1.00 77.75 169 LYS A O 1
ATOM 1370 N N . PRO A 1 170 ? 8.049 3.791 24.218 1.00 77.88 170 PRO A N 1
ATOM 1371 C CA . PRO A 1 170 ? 7.676 4.335 25.520 1.00 77.88 170 PRO A CA 1
ATOM 1372 C C . PRO A 1 170 ? 6.852 5.619 25.353 1.00 77.88 170 PRO A C 1
ATOM 1374 O O . PRO A 1 170 ? 7.148 6.451 24.496 1.00 77.88 170 PRO A O 1
ATOM 1377 N N . GLY A 1 171 ? 5.785 5.752 26.143 1.00 75.50 171 GLY A N 1
ATOM 1378 C CA . GLY A 1 171 ? 4.855 6.886 26.078 1.00 75.50 171 GLY A CA 1
ATOM 1379 C C . GLY A 1 171 ? 3.815 6.821 24.953 1.00 75.50 171 GLY A C 1
ATOM 1380 O O . GLY A 1 171 ? 2.954 7.694 24.886 1.00 75.50 171 GLY A O 1
ATOM 1381 N N . LEU A 1 172 ? 3.851 5.802 24.085 1.00 76.75 172 LEU A N 1
ATOM 1382 C CA . LEU A 1 172 ? 2.773 5.544 23.131 1.00 76.75 172 LEU A CA 1
ATOM 1383 C C . LEU A 1 172 ? 1.808 4.499 23.685 1.00 76.75 172 LEU A C 1
ATOM 1385 O O . LEU A 1 172 ? 2.216 3.474 24.231 1.00 76.75 172 LEU A O 1
ATOM 1389 N N . THR A 1 173 ? 0.523 4.737 23.473 1.00 78.75 173 THR A N 1
ATOM 1390 C CA . THR A 1 173 ? -0.555 3.781 23.717 1.00 78.75 173 THR A CA 1
ATOM 1391 C C . THR A 1 173 ? -1.064 3.253 22.382 1.00 78.75 173 THR A C 1
ATOM 1393 O O . THR A 1 173 ? -1.046 3.950 21.365 1.00 78.75 173 THR A O 1
ATOM 1396 N N . SER A 1 174 ? -1.463 1.985 22.356 1.00 83.12 174 SER A N 1
ATOM 1397 C CA . SER A 1 174 ? -2.049 1.354 21.178 1.00 83.12 174 SER A CA 1
ATOM 1398 C C . SER A 1 174 ? -3.476 0.949 21.500 1.00 83.12 174 SER A C 1
ATOM 1400 O O . SER A 1 174 ? -3.713 0.230 22.467 1.00 83.12 174 SER A O 1
ATOM 1402 N N . ILE A 1 175 ? -4.421 1.433 20.698 1.00 83.69 175 ILE A N 1
ATOM 1403 C CA . ILE A 1 175 ? -5.824 1.038 20.777 1.00 83.69 175 ILE A CA 1
ATOM 1404 C C . ILE A 1 175 ? -6.099 0.094 19.610 1.00 83.69 175 ILE A C 1
ATOM 1406 O O . ILE A 1 175 ? -5.807 0.437 18.463 1.00 83.69 175 ILE A O 1
ATOM 1410 N N . ALA A 1 176 ? -6.636 -1.089 19.894 1.00 82.88 176 ALA A N 1
ATOM 1411 C CA . ALA A 1 176 ? -7.036 -2.057 18.879 1.00 82.88 176 ALA A CA 1
ATOM 1412 C C . ALA A 1 176 ? -8.525 -2.360 18.999 1.00 82.88 176 ALA A C 1
ATOM 1414 O O . ALA A 1 176 ? -8.989 -2.711 20.077 1.00 82.88 176 ALA A O 1
ATOM 1415 N N . VAL A 1 177 ? -9.249 -2.261 17.885 1.00 85.88 177 VAL A N 1
ATOM 1416 C CA . VAL A 1 177 ? -10.631 -2.735 17.769 1.00 85.88 177 VAL A CA 1
ATOM 1417 C C . VAL A 1 177 ? -10.583 -4.102 17.098 1.00 85.88 177 VAL A C 1
ATOM 1419 O O . VAL A 1 177 ? -10.106 -4.226 15.971 1.00 85.88 177 VAL A O 1
ATOM 1422 N N . ILE A 1 178 ? -11.013 -5.131 17.816 1.00 82.75 178 ILE A N 1
ATOM 1423 C CA . ILE A 1 178 ? -10.904 -6.533 17.421 1.00 82.75 178 ILE A CA 1
ATOM 1424 C C . ILE A 1 178 ? -12.308 -7.087 17.233 1.00 82.75 178 ILE A C 1
ATOM 1426 O O . ILE A 1 178 ? -13.150 -6.964 18.118 1.00 82.75 178 ILE A O 1
ATOM 1430 N N . ASN A 1 179 ? -12.543 -7.715 16.085 1.00 84.25 179 ASN A N 1
ATOM 1431 C CA . ASN A 1 179 ? -13.763 -8.470 15.845 1.00 84.25 179 ASN A CA 1
ATOM 1432 C C . ASN A 1 179 ? -13.604 -9.888 16.403 1.00 84.25 179 ASN A C 1
ATOM 1434 O O . ASN A 1 179 ? -12.787 -10.662 15.900 1.00 84.25 179 ASN A O 1
ATOM 1438 N N . LEU A 1 180 ? -14.398 -10.211 17.421 1.00 81.12 180 LEU A N 1
ATOM 1439 C CA . LEU A 1 180 ? -14.364 -11.478 18.145 1.00 81.12 180 LEU A CA 1
ATOM 1440 C C . LEU A 1 180 ? -14.727 -12.684 17.272 1.00 81.12 180 LEU A C 1
ATOM 1442 O O . LEU A 1 180 ? -14.301 -13.788 17.585 1.00 81.12 180 LEU A O 1
ATOM 1446 N N . ILE A 1 181 ? -15.417 -12.493 16.142 1.00 80.38 181 ILE A N 1
ATOM 1447 C CA . ILE A 1 181 ? -15.684 -13.574 15.173 1.00 80.38 181 ILE A CA 1
ATOM 1448 C C . ILE A 1 181 ? -14.371 -14.153 14.616 1.00 80.38 181 ILE A C 1
ATOM 1450 O O . ILE A 1 181 ? -14.299 -15.331 14.278 1.00 80.38 181 ILE A O 1
ATOM 1454 N N . HIS A 1 182 ? -13.314 -13.337 14.544 1.00 77.62 182 HIS A N 1
ATOM 1455 C CA . HIS A 1 182 ? -11.987 -13.749 14.073 1.00 77.62 182 HIS A CA 1
ATOM 1456 C C . HIS A 1 182 ? -11.027 -14.092 15.225 1.00 77.62 182 HIS A C 1
ATOM 1458 O O . HIS A 1 182 ? -9.816 -14.231 15.009 1.00 77.62 182 HIS A O 1
ATOM 1464 N N . CYS A 1 183 ? -11.545 -14.222 16.447 1.00 77.38 183 CYS A N 1
ATOM 1465 C CA . CYS A 1 183 ? -10.795 -14.704 17.595 1.00 77.38 183 CYS A CA 1
ATOM 1466 C C . CYS A 1 183 ? -11.015 -16.207 17.751 1.00 77.38 183 CYS A C 1
ATOM 1468 O O . CYS A 1 183 ? -12.141 -16.675 17.876 1.00 77.38 183 CYS A O 1
ATOM 1470 N N . ARG A 1 184 ? -9.913 -16.961 17.733 1.00 78.50 184 ARG A N 1
ATOM 1471 C CA . ARG A 1 184 ? -9.921 -18.406 17.976 1.00 78.50 184 ARG A CA 1
ATOM 1472 C C . ARG A 1 184 ? -10.184 -18.692 19.450 1.00 78.50 184 ARG A C 1
ATOM 1474 O O . ARG A 1 184 ? -10.932 -19.602 19.782 1.00 78.50 184 ARG A O 1
ATOM 1481 N N . GLU A 1 185 ? -9.549 -17.914 20.316 1.00 80.69 185 GLU A N 1
ATOM 1482 C CA . GLU A 1 185 ? -9.611 -18.090 21.759 1.00 80.69 185 GLU A CA 1
ATOM 1483 C C . GLU A 1 185 ? -9.430 -16.746 22.454 1.00 80.69 185 GLU A C 1
ATOM 1485 O O . GLU A 1 185 ? -8.732 -15.854 21.957 1.00 80.69 185 GLU A O 1
ATOM 1490 N N . TRP A 1 186 ? -10.032 -16.610 23.631 1.00 84.69 186 TRP A N 1
ATOM 1491 C CA . TRP A 1 186 ? -9.664 -15.550 24.546 1.00 84.69 186 TRP A CA 1
ATOM 1492 C C . TRP A 1 186 ? -9.858 -15.941 26.005 1.00 84.69 186 TRP A C 1
ATOM 1494 O O . TRP A 1 186 ? -10.657 -16.814 26.334 1.00 84.69 186 TRP A O 1
ATOM 1504 N N . THR A 1 187 ? -9.115 -15.271 26.881 1.00 86.44 187 THR A N 1
ATOM 1505 C CA . THR A 1 187 ? -9.131 -15.504 28.327 1.00 86.44 187 THR A CA 1
ATOM 1506 C C . THR A 1 187 ? -9.085 -14.186 29.090 1.00 86.44 187 THR A C 1
ATOM 1508 O O . THR A 1 187 ? -8.393 -13.243 28.691 1.00 86.44 187 THR A O 1
ATOM 1511 N N . VAL A 1 188 ? -9.814 -14.112 30.207 1.00 88.25 188 VAL A N 1
ATOM 1512 C CA . VAL A 1 188 ? -9.654 -13.031 31.186 1.00 88.25 188 VAL A CA 1
ATOM 1513 C C . VAL A 1 188 ? -8.391 -13.324 31.990 1.00 88.25 188 VAL A C 1
ATOM 1515 O O . VAL A 1 188 ? -8.312 -14.321 32.699 1.00 88.25 188 VAL A O 1
ATOM 1518 N N . VAL A 1 189 ? -7.384 -12.466 31.847 1.00 88.19 189 VAL A N 1
ATOM 1519 C CA . VAL A 1 189 ? -6.122 -12.538 32.597 1.00 88.19 189 VAL A CA 1
ATOM 1520 C C . VAL A 1 189 ? -6.269 -11.854 33.952 1.00 88.19 189 VAL A C 1
ATOM 1522 O O . VAL A 1 189 ? -5.692 -12.306 34.935 1.00 88.19 189 VAL A O 1
ATOM 1525 N N . GLN A 1 190 ? -7.030 -10.760 34.000 1.00 86.25 190 GLN A N 1
ATOM 1526 C CA . GLN A 1 190 ? -7.289 -10.016 35.224 1.00 86.25 190 GLN A CA 1
ATOM 1527 C C . GLN A 1 190 ? -8.711 -9.463 35.207 1.00 86.25 190 GLN A C 1
ATOM 1529 O O . GLN A 1 190 ? -9.120 -8.811 34.244 1.00 86.25 190 GLN A O 1
ATOM 1534 N N . GLU A 1 191 ? -9.453 -9.702 36.283 1.00 86.75 191 GLU A N 1
ATOM 1535 C CA . GLU A 1 191 ? -10.754 -9.075 36.504 1.00 86.75 191 GLU A CA 1
ATOM 1536 C C . GLU A 1 191 ? -10.605 -7.597 36.899 1.00 86.75 191 GLU A C 1
ATOM 1538 O O . GLU A 1 191 ? -9.567 -7.201 37.441 1.00 86.75 191 GLU A O 1
ATOM 1543 N N . PRO A 1 192 ? -11.612 -6.750 36.614 1.00 80.75 192 PRO A N 1
ATOM 1544 C CA . PRO A 1 192 ? -11.536 -5.335 36.946 1.00 80.75 192 PRO A CA 1
ATOM 1545 C C . PRO A 1 192 ? -11.418 -5.147 38.463 1.00 80.75 192 PRO A C 1
ATOM 1547 O O . PRO A 1 192 ? -12.287 -5.559 39.224 1.00 80.75 192 PRO A O 1
ATOM 1550 N N . THR A 1 193 ? -10.330 -4.512 38.899 1.00 74.69 193 THR A N 1
ATOM 1551 C CA . THR A 1 193 ? -10.120 -4.127 40.307 1.00 74.69 193 THR A CA 1
ATOM 1552 C C . THR A 1 193 ? -10.944 -2.893 40.684 1.00 74.69 193 THR A C 1
ATOM 1554 O O . THR A 1 193 ? -11.272 -2.701 41.849 1.00 74.69 193 THR A O 1
ATOM 1557 N N . ASP A 1 194 ? -11.292 -2.075 39.690 1.00 70.00 194 ASP A N 1
ATOM 1558 C CA . ASP A 1 194 ? -12.089 -0.862 39.829 1.00 70.00 194 ASP A CA 1
ATOM 1559 C C . ASP A 1 194 ? -13.090 -0.769 38.662 1.00 70.00 194 ASP A C 1
ATOM 1561 O O . ASP A 1 194 ? -12.740 -0.993 37.497 1.00 70.00 194 ASP A O 1
ATOM 1565 N N . GLU A 1 195 ? -14.347 -0.468 38.982 1.00 67.75 195 GLU A N 1
ATOM 1566 C CA . GLU A 1 195 ? -15.438 -0.282 38.018 1.00 67.75 195 GLU A CA 1
ATOM 1567 C C . GLU A 1 195 ? -15.524 1.162 37.500 1.00 67.75 195 GLU A C 1
ATOM 1569 O O . GLU A 1 195 ? -16.353 1.456 36.634 1.00 67.75 195 GLU A O 1
ATOM 1574 N N . THR A 1 196 ? -14.681 2.075 37.996 1.00 71.25 196 THR A N 1
ATOM 1575 C CA . THR A 1 196 ? -14.635 3.446 37.486 1.00 71.25 196 THR A CA 1
ATOM 1576 C C . THR A 1 196 ? -14.213 3.469 36.013 1.00 71.25 196 THR A C 1
ATOM 1578 O O . THR A 1 196 ? -13.196 2.908 35.594 1.00 71.25 196 THR A O 1
ATOM 1581 N N . LEU A 1 197 ? -15.037 4.110 35.184 1.00 65.56 197 LEU A N 1
ATOM 1582 C CA . LEU A 1 197 ? -14.737 4.311 33.772 1.00 65.56 197 LEU A CA 1
ATOM 1583 C C . LEU A 1 197 ? -13.784 5.500 33.644 1.00 65.56 197 LEU A C 1
ATOM 1585 O O . LEU A 1 197 ? -14.179 6.647 33.859 1.00 65.56 197 LEU A O 1
ATOM 1589 N N . GLU A 1 198 ? -12.530 5.229 33.289 1.00 66.38 198 GLU A N 1
ATOM 1590 C CA . GLU A 1 198 ? -11.589 6.285 32.921 1.00 66.38 198 GLU A CA 1
ATOM 1591 C C . GLU A 1 198 ? -12.108 7.012 31.665 1.00 66.38 198 GLU A C 1
ATOM 1593 O O . GLU A 1 198 ? -12.458 6.358 30.674 1.00 66.38 198 GLU A O 1
ATOM 1598 N N . PRO A 1 199 ? -12.170 8.355 31.665 1.00 64.38 199 PRO A N 1
ATOM 1599 C CA . PRO A 1 199 ? -12.547 9.095 30.473 1.00 64.38 199 PRO A CA 1
ATOM 1600 C C . PRO A 1 199 ? -11.513 8.846 29.373 1.00 64.38 199 PRO A C 1
ATOM 1602 O O . PRO A 1 199 ? -10.305 8.946 29.593 1.00 64.38 199 PRO A O 1
ATOM 1605 N N . LEU A 1 200 ? -11.992 8.531 28.170 1.00 61.41 200 LEU A N 1
ATOM 1606 C CA . LEU A 1 200 ? -11.120 8.352 27.014 1.00 61.41 200 LEU A CA 1
ATOM 1607 C C . LEU A 1 200 ? -10.357 9.644 26.734 1.00 61.41 200 LEU A C 1
ATOM 1609 O O . LEU A 1 200 ? -10.933 10.734 26.741 1.00 61.41 200 LEU A O 1
ATOM 1613 N N . TYR A 1 201 ? -9.066 9.515 26.428 1.00 65.06 201 TYR A N 1
ATOM 1614 C CA . TYR A 1 201 ? -8.283 10.650 25.961 1.00 65.06 201 TYR A CA 1
ATOM 1615 C C . TYR A 1 201 ? -8.920 11.218 24.685 1.00 65.06 201 TYR A C 1
ATOM 1617 O O . TYR A 1 201 ? -9.144 10.462 23.732 1.00 65.06 201 TYR A O 1
ATOM 1625 N N . PRO A 1 202 ? -9.206 12.531 24.632 1.00 71.06 202 PRO A N 1
ATOM 1626 C CA . PRO A 1 202 ? -9.752 13.139 23.435 1.00 71.06 202 PRO A CA 1
ATOM 1627 C C . PRO A 1 202 ? -8.754 12.988 22.288 1.00 71.06 202 PRO A C 1
ATOM 1629 O O . PRO A 1 202 ? -7.564 13.286 22.413 1.00 71.06 202 PRO A O 1
ATOM 1632 N N . ILE A 1 203 ? -9.252 12.503 21.155 1.00 74.88 203 ILE A N 1
ATOM 1633 C CA . ILE A 1 203 ? -8.454 12.370 19.946 1.00 74.88 203 ILE A CA 1
ATOM 1634 C C . ILE A 1 203 ? -8.174 13.764 19.372 1.00 74.88 203 ILE A C 1
ATOM 1636 O O . ILE A 1 203 ? -9.090 14.544 19.114 1.00 74.88 203 ILE A O 1
ATOM 1640 N N . ASP A 1 204 ? -6.900 14.098 19.169 1.00 81.81 204 ASP A N 1
ATOM 1641 C CA . ASP A 1 204 ? -6.523 15.376 18.564 1.00 81.81 204 ASP A CA 1
ATOM 1642 C C . ASP A 1 204 ? -6.725 15.319 17.043 1.00 81.81 204 ASP A C 1
ATOM 1644 O O . ASP A 1 204 ? -5.843 14.927 16.269 1.00 81.81 204 ASP A O 1
ATOM 1648 N N . ILE A 1 205 ? -7.925 15.714 16.615 1.00 87.75 205 ILE A N 1
ATOM 1649 C CA . ILE A 1 205 ? -8.332 15.743 15.207 1.00 87.75 205 ILE A CA 1
ATOM 1650 C C . ILE A 1 205 ? -7.427 16.678 14.393 1.00 87.75 205 ILE A C 1
ATOM 1652 O O . ILE A 1 205 ? -7.149 16.396 13.229 1.00 87.75 205 ILE A O 1
ATOM 1656 N N . ASN A 1 206 ? -6.927 17.767 14.983 1.00 90.25 206 ASN A N 1
ATOM 1657 C CA . ASN A 1 206 ? -6.083 18.729 14.275 1.00 90.25 206 ASN A CA 1
ATOM 1658 C C . ASN A 1 206 ? -4.710 18.129 13.975 1.00 90.25 206 ASN A C 1
ATOM 1660 O O . ASN A 1 206 ? -4.217 18.233 12.851 1.00 90.25 206 ASN A O 1
ATOM 1664 N N . LYS A 1 207 ? -4.123 17.423 14.945 1.00 87.19 207 LYS A N 1
ATOM 1665 C CA . LYS A 1 207 ? -2.874 16.680 14.749 1.00 87.19 207 LYS A CA 1
ATOM 1666 C C . LYS A 1 207 ? -3.026 15.559 13.721 1.00 87.19 207 LYS A C 1
ATOM 1668 O O . LYS A 1 207 ? -2.118 15.353 12.914 1.00 87.19 207 LYS A O 1
ATOM 1673 N N . LEU A 1 208 ? -4.160 14.855 13.719 1.00 81.94 208 LEU A N 1
ATOM 1674 C CA . LEU A 1 208 ? -4.443 13.815 12.724 1.00 81.94 208 LEU A CA 1
ATOM 1675 C C . LEU A 1 208 ? -4.622 14.389 11.319 1.00 81.94 208 LEU A C 1
ATOM 1677 O O . LEU A 1 208 ? -3.995 13.886 10.390 1.00 81.94 208 LEU A O 1
ATOM 1681 N N . LYS A 1 209 ? -5.397 15.470 11.169 1.00 92.12 209 LYS A N 1
ATOM 1682 C CA . LYS A 1 209 ? -5.559 16.181 9.892 1.00 92.12 209 LYS A CA 1
ATOM 1683 C C . LYS A 1 209 ? -4.227 16.704 9.373 1.00 92.12 209 LYS A C 1
ATOM 1685 O O . LYS A 1 209 ? -3.909 16.499 8.211 1.00 92.12 209 LYS A O 1
ATOM 1690 N N . LYS A 1 210 ? -3.407 17.311 10.238 1.00 93.94 210 LYS A N 1
ATOM 1691 C CA . LYS A 1 210 ? -2.063 17.773 9.870 1.00 93.94 210 LYS A CA 1
ATOM 1692 C C . LYS A 1 210 ? -1.208 16.626 9.330 1.00 93.94 210 LYS A C 1
ATOM 1694 O O . LYS A 1 210 ? -0.664 16.744 8.237 1.00 93.94 210 LYS A O 1
ATOM 1699 N N . ARG A 1 211 ? -1.151 15.500 10.051 1.00 89.00 211 ARG A N 1
ATOM 1700 C CA . ARG A 1 211 ? -0.421 14.305 9.602 1.00 89.00 211 ARG A CA 1
ATOM 1701 C C . ARG A 1 211 ? -0.968 13.764 8.279 1.00 89.00 211 ARG A C 1
ATOM 1703 O O . ARG A 1 211 ? -0.186 13.341 7.435 1.00 89.00 211 ARG A O 1
ATOM 1710 N N . GLN A 1 212 ? -2.289 13.758 8.098 1.00 89.44 212 GLN A N 1
ATOM 1711 C CA . GLN A 1 212 ? -2.916 13.342 6.846 1.00 89.44 212 GLN A CA 1
ATOM 1712 C C . GLN A 1 212 ? -2.458 14.234 5.688 1.00 89.44 212 GLN A C 1
ATOM 1714 O O . GLN A 1 212 ? -1.939 13.714 4.707 1.00 89.44 212 GLN A O 1
ATOM 1719 N N . THR A 1 213 ? -2.573 15.557 5.822 1.00 94.19 213 THR A N 1
ATOM 1720 C CA . THR A 1 213 ? -2.166 16.512 4.783 1.00 94.19 213 THR A CA 1
ATOM 1721 C C . THR A 1 213 ? -0.670 16.424 4.471 1.00 94.19 213 THR A C 1
ATOM 1723 O O . THR A 1 213 ? -0.279 16.508 3.308 1.00 94.19 213 THR A O 1
ATOM 1726 N N . GLU A 1 214 ? 0.179 16.234 5.486 1.00 92.31 214 GLU A N 1
ATOM 1727 C CA . GLU A 1 214 ? 1.624 16.028 5.308 1.00 92.31 214 GLU A CA 1
ATOM 1728 C C . GLU A 1 214 ? 1.904 14.749 4.509 1.00 92.31 214 GLU A C 1
ATOM 1730 O O . GLU A 1 214 ? 2.576 14.808 3.478 1.00 92.31 214 GLU A O 1
ATOM 1735 N N . ASN A 1 215 ? 1.307 13.623 4.906 1.00 90.69 215 ASN A N 1
ATOM 1736 C CA . ASN A 1 215 ? 1.453 12.348 4.204 1.00 90.69 215 ASN A CA 1
ATOM 1737 C C . ASN A 1 215 ? 0.906 12.406 2.767 1.00 90.69 215 ASN A C 1
ATOM 1739 O O . ASN A 1 215 ? 1.538 11.893 1.845 1.00 90.69 215 ASN A O 1
ATOM 1743 N N . GLU A 1 216 ? -0.254 13.031 2.550 1.00 91.25 216 GLU A N 1
ATOM 1744 C CA . GLU A 1 216 ? -0.830 13.233 1.215 1.00 91.25 216 GLU A CA 1
ATOM 1745 C C . GLU A 1 216 ? 0.082 14.105 0.349 1.00 91.25 216 GLU A C 1
ATOM 1747 O O . GLU A 1 216 ? 0.342 13.778 -0.811 1.00 91.25 216 GLU A O 1
ATOM 1752 N N . GLY A 1 217 ? 0.619 15.189 0.912 1.00 88.19 217 GLY A N 1
ATOM 1753 C CA . GLY A 1 217 ? 1.577 16.058 0.239 1.00 88.19 217 GLY A CA 1
ATOM 1754 C C . GLY A 1 217 ? 2.853 15.317 -0.156 1.00 88.19 217 GLY A C 1
ATOM 1755 O O . GLY A 1 217 ? 3.330 15.470 -1.281 1.00 88.19 217 GLY A O 1
ATOM 1756 N N . GLU A 1 218 ? 3.390 14.482 0.731 1.00 83.50 218 GLU A N 1
ATOM 1757 C CA . GLU A 1 218 ? 4.549 13.632 0.452 1.00 83.50 218 GLU A CA 1
ATOM 1758 C C . GLU A 1 218 ? 4.261 12.599 -0.638 1.00 83.50 218 GLU A C 1
ATOM 1760 O O . GLU A 1 218 ? 5.026 12.499 -1.598 1.00 83.50 218 GLU A O 1
ATOM 1765 N N . LYS A 1 219 ? 3.136 11.881 -0.553 1.00 83.31 219 LYS A N 1
ATOM 1766 C CA . LYS A 1 219 ? 2.749 10.865 -1.544 1.00 83.31 219 LYS A CA 1
ATOM 1767 C C . LYS A 1 219 ? 2.458 11.470 -2.909 1.00 83.31 219 LYS A C 1
ATOM 1769 O O . LYS A 1 219 ? 2.848 10.909 -3.929 1.00 83.31 219 LYS A O 1
ATOM 1774 N N . ARG A 1 220 ? 1.838 12.648 -2.947 1.00 82.62 220 ARG A N 1
ATOM 1775 C CA . ARG A 1 220 ? 1.591 13.387 -4.187 1.00 82.62 220 ARG A CA 1
ATOM 1776 C C . ARG A 1 220 ? 2.888 13.897 -4.812 1.00 82.62 220 ARG A C 1
ATOM 1778 O O . ARG A 1 220 ? 3.040 13.809 -6.029 1.00 82.62 220 ARG A O 1
ATOM 1785 N N . LYS A 1 221 ? 3.845 14.368 -4.003 1.00 79.12 221 LYS A N 1
ATOM 1786 C CA . LYS A 1 221 ? 5.206 14.665 -4.478 1.00 79.12 221 LYS A CA 1
ATOM 1787 C C . LYS A 1 221 ? 5.850 13.397 -5.039 1.00 79.12 221 LYS A C 1
ATOM 1789 O O . LYS A 1 221 ? 6.317 13.428 -6.170 1.00 79.12 221 LYS A O 1
ATOM 1794 N N . GLU A 1 222 ? 5.811 12.281 -4.312 1.00 75.81 222 GLU A N 1
ATOM 1795 C CA . GLU A 1 222 ? 6.352 10.986 -4.751 1.00 75.81 222 GLU A CA 1
ATOM 1796 C C . GLU A 1 222 ? 5.776 10.541 -6.106 1.00 75.81 222 GLU A C 1
ATOM 1798 O O . GLU A 1 222 ? 6.535 10.221 -7.020 1.00 75.81 222 GLU A O 1
ATOM 1803 N N . ALA A 1 223 ? 4.454 10.629 -6.274 1.00 75.88 223 ALA A N 1
ATOM 1804 C CA . ALA A 1 223 ? 3.762 10.312 -7.521 1.00 75.88 223 ALA A CA 1
ATOM 1805 C C . ALA A 1 223 ? 4.156 11.247 -8.675 1.00 75.88 223 ALA A C 1
ATOM 1807 O O . ALA A 1 223 ? 4.334 10.790 -9.801 1.00 75.88 223 ALA A O 1
ATOM 1808 N N . SER A 1 224 ? 4.361 12.542 -8.402 1.00 72.31 224 SER A N 1
ATOM 1809 C CA . SER A 1 224 ? 4.797 13.510 -9.422 1.00 72.31 224 SER A CA 1
ATOM 1810 C C . SER A 1 224 ? 6.196 13.226 -9.985 1.00 72.31 224 SER A C 1
ATOM 1812 O O . SER A 1 224 ? 6.550 13.739 -11.043 1.00 72.31 224 SER A O 1
ATOM 1814 N N . PHE A 1 225 ? 6.990 12.392 -9.305 1.00 76.69 225 PHE A N 1
ATOM 1815 C CA . PHE A 1 225 ? 8.300 11.961 -9.786 1.00 76.69 225 PHE A CA 1
ATOM 1816 C C . PHE A 1 225 ? 8.253 10.679 -10.620 1.00 76.69 225 PHE A C 1
ATOM 1818 O O . PHE A 1 225 ? 9.301 10.230 -11.077 1.00 76.69 225 PHE A O 1
ATOM 1825 N N . VAL A 1 226 ? 7.090 10.057 -10.817 1.00 80.12 226 VAL A N 1
ATOM 1826 C CA . VAL A 1 226 ? 6.979 8.862 -11.657 1.00 80.12 226 VAL A CA 1
ATOM 1827 C C . VAL A 1 226 ? 6.814 9.291 -13.107 1.00 80.12 226 VAL A C 1
ATOM 1829 O O . VAL A 1 226 ? 5.800 9.864 -13.494 1.00 80.12 226 VAL A O 1
ATOM 1832 N N . ASN A 1 227 ? 7.813 8.984 -13.927 1.00 82.81 227 ASN A N 1
ATOM 1833 C CA . ASN A 1 227 ? 7.726 9.169 -15.365 1.00 82.81 227 ASN A CA 1
ATOM 1834 C C . ASN A 1 227 ? 7.303 7.862 -16.039 1.00 82.81 227 ASN A C 1
ATOM 1836 O O . ASN A 1 227 ? 8.096 6.929 -16.150 1.00 82.81 227 ASN A O 1
ATOM 1840 N N . LEU A 1 228 ? 6.054 7.819 -16.509 1.00 79.75 228 LEU A N 1
ATOM 1841 C CA . LEU A 1 228 ? 5.455 6.649 -17.162 1.00 79.75 228 LEU A CA 1
ATOM 1842 C C . LEU A 1 228 ? 6.175 6.227 -18.453 1.00 79.75 228 LEU A C 1
ATOM 1844 O O . LEU A 1 228 ? 6.056 5.074 -18.853 1.00 79.75 228 LEU A O 1
ATOM 1848 N N . LYS A 1 229 ? 6.912 7.140 -19.101 1.00 83.31 229 LYS A N 1
ATOM 1849 C CA . LYS A 1 229 ? 7.660 6.863 -20.337 1.00 83.31 229 LYS A CA 1
ATOM 1850 C C . LYS A 1 229 ? 9.091 6.378 -20.082 1.00 83.31 229 LYS A C 1
ATOM 1852 O O . LYS A 1 229 ? 9.705 5.820 -20.987 1.00 83.31 229 LYS A O 1
ATOM 1857 N N . ALA A 1 230 ? 9.616 6.567 -18.870 1.00 85.38 230 ALA A N 1
ATOM 1858 C CA . ALA A 1 230 ? 10.946 6.102 -18.491 1.00 85.38 230 ALA A CA 1
ATOM 1859 C C . ALA A 1 230 ? 10.940 4.604 -18.142 1.00 85.38 230 ALA A C 1
ATOM 1861 O O . ALA A 1 230 ? 9.949 4.076 -17.627 1.00 85.38 230 ALA A O 1
ATOM 1862 N N . SER A 1 231 ? 12.064 3.919 -18.372 1.00 89.38 231 SER A N 1
ATOM 1863 C CA . SER A 1 231 ? 12.187 2.484 -18.087 1.00 89.38 231 SER A CA 1
ATOM 1864 C C . SER A 1 231 ? 12.059 2.184 -16.584 1.00 89.38 231 SER A C 1
ATOM 1866 O O . SER A 1 231 ? 12.365 3.026 -15.735 1.00 89.38 231 SER A O 1
ATOM 1868 N N . ARG A 1 232 ? 11.631 0.962 -16.217 1.00 88.31 232 ARG A N 1
ATOM 1869 C CA . ARG A 1 232 ? 11.537 0.540 -14.798 1.00 88.31 232 ARG A CA 1
ATOM 1870 C C . ARG A 1 232 ? 12.874 0.699 -14.069 1.00 88.31 232 ARG A C 1
ATOM 1872 O O . ARG A 1 232 ? 12.892 1.097 -12.905 1.00 88.31 232 ARG A O 1
ATOM 1879 N N . THR A 1 233 ? 13.970 0.429 -14.776 1.00 89.44 233 THR A N 1
ATOM 1880 C CA . THR A 1 233 ? 15.345 0.624 -14.310 1.00 89.44 233 THR A CA 1
ATOM 1881 C C . THR A 1 233 ? 15.635 2.096 -14.034 1.00 89.44 233 THR A C 1
ATOM 1883 O O . THR A 1 233 ? 16.072 2.425 -12.935 1.00 89.44 233 THR A O 1
ATOM 1886 N N . GLY A 1 234 ? 15.323 2.991 -14.977 1.00 90.50 234 GLY A N 1
ATOM 1887 C CA . GLY A 1 234 ? 15.499 4.433 -14.797 1.00 90.50 234 GLY A CA 1
ATOM 1888 C C . GLY A 1 234 ? 14.690 4.972 -13.618 1.00 90.50 234 GLY A C 1
ATOM 1889 O O . GLY A 1 234 ? 15.202 5.734 -12.803 1.00 90.50 234 GLY A O 1
ATOM 1890 N N . GLN A 1 235 ? 13.441 4.522 -13.461 1.00 90.06 235 GLN A N 1
ATOM 1891 C CA . GLN A 1 235 ? 12.602 4.895 -12.318 1.00 90.06 235 GLN A CA 1
ATOM 1892 C C . GLN A 1 235 ? 13.173 4.399 -10.979 1.00 90.06 235 GLN A C 1
ATOM 1894 O O . GLN A 1 235 ? 13.074 5.102 -9.972 1.00 90.06 235 GLN A O 1
ATOM 1899 N N . ALA A 1 236 ? 13.758 3.198 -10.943 1.00 90.12 236 ALA A N 1
ATOM 1900 C CA . ALA A 1 236 ? 14.410 2.665 -9.748 1.00 90.12 236 ALA A CA 1
ATOM 1901 C C . ALA A 1 236 ? 15.666 3.464 -9.385 1.00 90.12 236 ALA A C 1
ATOM 1903 O O . ALA A 1 236 ? 15.780 3.916 -8.245 1.00 90.12 236 ALA A O 1
ATOM 1904 N N . LEU A 1 237 ? 16.531 3.731 -10.366 1.00 91.88 237 LEU A N 1
ATOM 1905 C CA . LEU A 1 237 ? 17.720 4.556 -10.179 1.00 91.88 237 LEU A CA 1
ATOM 1906 C C . LEU A 1 237 ? 17.355 5.971 -9.704 1.00 91.88 237 LEU A C 1
ATOM 1908 O O . LEU A 1 237 ? 17.950 6.475 -8.755 1.00 91.88 237 LEU A O 1
ATOM 1912 N N . PHE A 1 238 ? 16.336 6.594 -10.305 1.00 90.94 238 PHE A N 1
ATOM 1913 C CA . PHE A 1 238 ? 15.850 7.917 -9.903 1.00 90.94 238 PHE A CA 1
ATOM 1914 C C . PHE A 1 238 ? 15.467 7.955 -8.418 1.00 90.94 238 PHE A C 1
ATOM 1916 O O . PHE A 1 238 ? 15.839 8.888 -7.703 1.00 90.94 238 PHE A O 1
ATOM 1923 N N . ARG A 1 239 ? 14.741 6.938 -7.929 1.00 89.06 239 ARG A N 1
ATOM 1924 C CA . ARG A 1 239 ? 14.363 6.845 -6.510 1.00 89.06 239 ARG A CA 1
ATOM 1925 C C . ARG A 1 239 ? 15.583 6.712 -5.601 1.00 89.06 239 ARG A C 1
ATOM 1927 O O . ARG A 1 239 ? 15.601 7.343 -4.546 1.00 89.06 239 ARG A O 1
ATOM 1934 N N . ASP A 1 240 ? 16.581 5.930 -5.993 1.00 89.25 240 ASP A N 1
ATOM 1935 C CA . ASP A 1 240 ? 17.762 5.678 -5.162 1.00 89.25 240 ASP A CA 1
ATOM 1936 C C . ASP A 1 240 ? 18.703 6.887 -5.103 1.00 89.25 240 ASP A C 1
ATOM 1938 O O . ASP A 1 240 ? 19.150 7.265 -4.015 1.00 89.25 240 ASP A O 1
ATOM 1942 N N . ILE A 1 241 ? 18.923 7.575 -6.228 1.00 89.56 241 ILE A N 1
ATOM 1943 C CA . ILE A 1 241 ? 19.683 8.835 -6.249 1.00 89.56 241 ILE A CA 1
ATOM 1944 C C . ILE A 1 241 ? 18.961 9.892 -5.403 1.00 89.56 241 ILE A C 1
ATOM 1946 O O . ILE A 1 241 ? 19.583 10.537 -4.559 1.00 89.56 241 ILE A O 1
ATOM 1950 N N . LYS A 1 242 ? 17.635 10.019 -5.546 1.00 86.69 242 LYS A N 1
ATOM 1951 C CA . LYS A 1 242 ? 16.824 10.971 -4.771 1.00 86.69 242 LYS A CA 1
ATOM 1952 C C . LYS A 1 242 ? 16.868 10.725 -3.264 1.00 86.69 242 LYS A C 1
ATOM 1954 O O . LYS A 1 242 ? 16.852 11.679 -2.498 1.00 86.69 242 LYS A O 1
ATOM 1959 N N . LYS A 1 243 ? 16.918 9.467 -2.822 1.00 86.19 243 LYS A N 1
ATOM 1960 C CA . LYS A 1 243 ? 17.081 9.136 -1.395 1.00 86.19 243 LYS A CA 1
ATOM 1961 C C . LYS A 1 243 ? 18.469 9.493 -0.868 1.00 86.19 243 LYS A C 1
ATOM 1963 O O . LYS A 1 243 ? 18.611 9.784 0.314 1.00 86.19 243 LYS A O 1
ATOM 1968 N N . THR A 1 244 ? 19.480 9.424 -1.728 1.00 84.31 244 THR A N 1
ATOM 1969 C CA . THR A 1 244 ? 20.886 9.565 -1.331 1.00 84.31 244 THR A CA 1
ATOM 1970 C C . THR A 1 244 ? 21.361 11.019 -1.361 1.00 84.31 244 THR A C 1
ATOM 1972 O O . THR A 1 244 ? 22.317 11.366 -0.673 1.00 84.31 244 THR A O 1
ATOM 1975 N N . MET A 1 245 ? 20.698 11.886 -2.129 1.00 78.75 245 MET A N 1
ATOM 1976 C CA . MET A 1 245 ? 21.116 13.270 -2.345 1.00 78.75 245 MET A CA 1
ATOM 1977 C C . MET A 1 245 ? 19.996 14.263 -2.040 1.00 78.75 245 MET A C 1
ATOM 1979 O O . MET A 1 245 ? 18.860 14.083 -2.463 1.00 78.75 245 MET A O 1
ATOM 1983 N N . ASN A 1 246 ? 20.349 15.386 -1.410 1.00 71.19 246 ASN A N 1
ATOM 1984 C CA . ASN A 1 246 ? 19.431 16.504 -1.169 1.00 71.19 246 ASN A CA 1
ATOM 1985 C C . ASN A 1 246 ? 19.437 17.542 -2.316 1.00 71.19 246 ASN A C 1
ATOM 1987 O O . ASN A 1 246 ? 19.239 18.733 -2.086 1.00 71.19 246 ASN A O 1
ATOM 1991 N N . GLN A 1 247 ? 19.736 17.107 -3.546 1.00 76.56 247 GLN A N 1
ATOM 1992 C CA . GLN A 1 247 ? 19.820 17.972 -4.728 1.00 76.56 247 GLN A CA 1
ATOM 1993 C C . GLN A 1 247 ? 18.512 17.969 -5.536 1.00 76.56 247 GLN A C 1
ATOM 1995 O O . GLN A 1 247 ? 17.691 17.054 -5.436 1.00 76.56 247 GLN A O 1
ATOM 2000 N N . VAL A 1 248 ? 18.317 18.995 -6.371 1.00 80.81 248 VAL A N 1
ATOM 2001 C CA . VAL A 1 248 ? 17.162 19.081 -7.274 1.00 80.81 248 VAL A CA 1
ATOM 2002 C C . VAL A 1 248 ? 17.339 18.079 -8.417 1.00 80.81 248 VAL A C 1
ATOM 2004 O O . VAL A 1 248 ? 18.197 18.256 -9.278 1.00 80.81 248 VAL A O 1
ATOM 2007 N N . ILE A 1 249 ? 16.508 17.036 -8.430 1.00 87.31 249 ILE A N 1
ATOM 2008 C CA . ILE A 1 249 ? 16.490 15.993 -9.465 1.00 87.31 249 ILE A CA 1
ATOM 2009 C C . ILE A 1 249 ? 15.133 16.026 -10.166 1.00 87.31 249 ILE A C 1
ATOM 2011 O O . ILE A 1 249 ? 14.086 16.061 -9.506 1.00 87.31 249 ILE A O 1
ATOM 2015 N N . ARG A 1 250 ? 15.141 16.017 -11.499 1.00 87.88 250 ARG A N 1
ATOM 2016 C CA . ARG A 1 250 ? 13.940 16.063 -12.343 1.00 87.88 250 ARG A CA 1
ATOM 2017 C C . ARG A 1 250 ? 14.090 15.131 -13.540 1.00 87.88 250 ARG A C 1
ATOM 2019 O O . ARG A 1 250 ? 15.190 14.711 -13.883 1.00 87.88 250 ARG A O 1
ATOM 2026 N N . TRP A 1 251 ? 12.970 14.818 -14.176 1.00 88.62 251 TRP A N 1
ATOM 2027 C CA . TRP A 1 251 ? 12.972 14.156 -15.475 1.00 88.62 251 TRP A CA 1
ATOM 2028 C C . TRP A 1 251 ? 13.149 15.187 -16.586 1.00 88.62 251 TRP A C 1
ATOM 2030 O O . TRP A 1 251 ? 12.504 16.235 -16.566 1.00 88.62 251 TRP A O 1
ATOM 2040 N N . SER A 1 252 ? 13.996 14.867 -17.557 1.00 86.12 252 SER A N 1
ATOM 2041 C CA . SER A 1 252 ? 14.132 15.574 -18.828 1.00 86.12 252 SER A CA 1
ATOM 2042 C C . SER A 1 252 ? 13.797 14.579 -19.931 1.00 86.12 252 SER A C 1
ATOM 2044 O O . SER A 1 252 ? 14.606 13.720 -20.262 1.00 86.12 252 SER A O 1
ATOM 2046 N N . ASN A 1 253 ? 12.570 14.630 -20.455 1.00 85.75 253 ASN A N 1
ATOM 2047 C CA . ASN A 1 253 ? 12.010 13.560 -21.290 1.00 85.75 253 ASN A CA 1
ATOM 2048 C C . ASN A 1 253 ? 12.091 12.205 -20.578 1.00 85.75 253 ASN A C 1
ATOM 2050 O O . ASN A 1 253 ? 11.399 12.041 -19.583 1.00 85.75 253 ASN A O 1
ATOM 2054 N N . ASN A 1 254 ? 12.923 11.268 -21.040 1.00 88.62 254 ASN A N 1
ATOM 2055 C CA . ASN A 1 254 ? 13.161 9.975 -20.388 1.00 88.62 254 ASN A CA 1
ATOM 2056 C C . ASN A 1 254 ? 14.470 9.947 -19.577 1.00 88.62 254 ASN A C 1
ATOM 2058 O O . ASN A 1 254 ? 14.753 8.955 -18.911 1.00 88.62 254 ASN A O 1
ATOM 2062 N N . ASP A 1 255 ? 15.241 11.030 -19.587 1.00 90.44 255 ASP A N 1
ATOM 2063 C CA . ASP A 1 255 ? 16.544 11.120 -18.936 1.00 90.44 255 ASP A CA 1
ATOM 2064 C C . ASP A 1 255 ? 16.409 11.699 -17.529 1.00 90.44 255 ASP A C 1
ATOM 2066 O O . ASP A 1 255 ? 15.482 12.459 -17.219 1.00 90.44 255 ASP A O 1
ATOM 2070 N N . ILE A 1 256 ? 17.369 11.375 -16.668 1.00 90.81 256 ILE A N 1
ATOM 2071 C CA . ILE A 1 256 ? 17.448 11.944 -15.323 1.00 90.81 256 ILE A CA 1
ATOM 2072 C C . ILE A 1 256 ? 18.343 13.177 -15.391 1.00 90.81 256 ILE A C 1
ATOM 2074 O O . ILE A 1 256 ? 19.500 13.074 -15.787 1.00 90.81 256 ILE A O 1
ATOM 2078 N N . LEU A 1 257 ? 17.819 14.330 -14.981 1.00 90.75 257 LEU A N 1
ATOM 2079 C CA . LEU A 1 257 ? 18.560 15.585 -14.923 1.00 90.75 257 LEU A CA 1
ATOM 2080 C C . LEU A 1 257 ? 18.772 15.995 -13.463 1.00 90.75 257 LEU A C 1
ATOM 2082 O O . LEU A 1 257 ? 17.815 16.161 -12.698 1.00 90.75 257 LEU A O 1
ATOM 2086 N N . ILE A 1 258 ? 20.035 16.163 -13.085 1.00 90.81 258 ILE A N 1
ATOM 2087 C CA . ILE A 1 258 ? 20.485 16.537 -11.747 1.00 90.81 258 ILE A CA 1
ATOM 2088 C C . ILE A 1 258 ? 21.056 17.950 -11.806 1.00 90.81 258 ILE A C 1
ATOM 2090 O O . ILE A 1 258 ? 21.933 18.244 -12.617 1.00 90.81 258 ILE A O 1
ATOM 2094 N N . ASN A 1 259 ? 20.540 18.829 -10.944 1.00 85.81 259 ASN A N 1
ATOM 2095 C CA . ASN A 1 259 ? 20.975 20.221 -10.807 1.00 85.81 259 ASN A CA 1
ATOM 2096 C C . ASN A 1 259 ? 20.979 21.027 -12.124 1.00 85.81 259 ASN A C 1
ATOM 2098 O O . ASN A 1 259 ? 21.725 21.988 -12.262 1.00 85.81 259 ASN A O 1
ATOM 2102 N N . ASN A 1 260 ? 20.162 20.622 -13.103 1.00 83.88 260 ASN A N 1
ATOM 2103 C CA . ASN A 1 260 ? 20.149 21.154 -14.471 1.00 83.88 260 ASN A CA 1
ATOM 2104 C C . ASN A 1 260 ? 21.493 21.083 -15.224 1.00 83.88 260 ASN A C 1
ATOM 2106 O O . ASN A 1 260 ? 21.602 21.677 -16.292 1.00 83.88 260 ASN A O 1
ATOM 2110 N N . THR A 1 261 ? 22.488 20.358 -14.706 1.00 87.19 261 THR A N 1
ATOM 2111 C CA . THR A 1 261 ? 23.824 20.271 -15.310 1.00 87.19 261 THR A CA 1
ATOM 2112 C C . THR A 1 261 ? 24.206 18.843 -15.656 1.00 87.19 261 THR A C 1
ATOM 2114 O O . THR A 1 261 ? 24.720 18.612 -16.741 1.00 87.19 261 THR A O 1
ATOM 2117 N N . VAL A 1 262 ? 23.933 17.858 -14.796 1.00 90.88 262 VAL A N 1
ATOM 2118 C CA . VAL A 1 262 ? 24.320 16.459 -15.040 1.00 90.88 262 VAL A CA 1
ATOM 2119 C C . VAL A 1 262 ? 23.125 15.663 -15.552 1.00 90.88 262 VAL A C 1
ATOM 2121 O O . VAL A 1 262 ? 22.098 15.576 -14.879 1.00 90.88 262 VAL A O 1
ATOM 2124 N N . ARG A 1 263 ? 23.268 15.041 -16.721 1.00 93.25 263 ARG A N 1
ATOM 2125 C CA . ARG A 1 263 ? 22.254 14.199 -17.359 1.00 93.25 263 ARG A CA 1
ATOM 2126 C C . ARG A 1 263 ? 22.678 12.734 -17.330 1.00 93.25 263 ARG A C 1
ATOM 2128 O O . ARG A 1 263 ? 23.826 12.407 -17.620 1.00 93.25 263 ARG A O 1
ATOM 2135 N N . ILE A 1 264 ? 21.734 11.855 -17.007 1.00 93.94 264 ILE A N 1
ATOM 2136 C CA . ILE A 1 264 ? 21.877 10.401 -17.108 1.00 93.94 264 ILE A CA 1
ATOM 2137 C C . ILE A 1 264 ? 20.887 9.909 -18.156 1.00 93.94 264 ILE A C 1
ATOM 2139 O O . ILE A 1 264 ? 19.671 10.015 -17.963 1.00 93.94 264 ILE A O 1
ATOM 2143 N N . VAL A 1 265 ? 21.422 9.370 -19.243 1.00 92.94 265 VAL A N 1
ATOM 2144 C CA . VAL A 1 265 ? 20.645 8.875 -20.384 1.00 92.94 265 VAL A CA 1
ATOM 2145 C C . VAL A 1 265 ? 20.468 7.360 -20.265 1.00 92.94 265 VAL A C 1
ATOM 2147 O O . VAL A 1 265 ? 21.306 6.672 -19.674 1.00 92.94 265 VAL A O 1
ATOM 2150 N N . ASP A 1 266 ? 19.369 6.829 -20.803 1.00 88.75 266 ASP A N 1
ATOM 2151 C CA . ASP A 1 266 ? 19.183 5.381 -20.989 1.00 88.75 266 ASP A CA 1
ATOM 2152 C C . ASP A 1 266 ? 20.377 4.794 -21.778 1.00 88.75 266 ASP A C 1
ATOM 2154 O O . ASP A 1 266 ? 20.817 5.434 -22.735 1.00 88.75 266 ASP A O 1
ATOM 2158 N N . PRO A 1 267 ? 20.963 3.633 -21.407 1.00 91.19 267 PRO A N 1
ATOM 2159 C CA . PRO A 1 267 ? 20.540 2.600 -20.444 1.00 91.19 267 PRO A CA 1
ATOM 2160 C C . PRO A 1 267 ? 20.904 2.845 -18.961 1.00 91.19 267 PRO A C 1
ATOM 2162 O O . PRO A 1 267 ? 21.004 1.894 -18.179 1.00 91.19 267 PRO A O 1
ATOM 2165 N N . TYR A 1 268 ? 21.108 4.101 -18.549 1.00 92.44 268 TYR A N 1
ATOM 2166 C CA . TYR A 1 268 ? 21.372 4.529 -17.167 1.00 92.44 268 TYR A CA 1
ATOM 2167 C C . TYR A 1 268 ? 22.614 3.875 -16.535 1.00 92.44 268 TYR A C 1
ATOM 2169 O O . TYR A 1 268 ? 22.588 3.374 -15.406 1.00 92.44 268 TYR A O 1
ATOM 2177 N N . ARG A 1 269 ? 23.718 3.857 -17.287 1.00 92.44 269 ARG A N 1
ATOM 2178 C CA . ARG A 1 269 ? 25.037 3.363 -16.847 1.00 92.44 269 ARG A CA 1
ATOM 2179 C C . ARG A 1 269 ? 25.961 4.526 -16.500 1.00 92.44 269 ARG A C 1
ATOM 2181 O O . ARG A 1 269 ? 25.736 5.642 -16.957 1.00 92.44 269 ARG A O 1
ATOM 2188 N N . ALA A 1 270 ? 27.030 4.248 -15.756 1.00 90.69 270 ALA A N 1
ATOM 2189 C CA . ALA A 1 270 ? 28.063 5.233 -15.428 1.00 90.69 270 ALA A CA 1
ATOM 2190 C C . ALA A 1 270 ? 28.679 5.907 -16.669 1.00 90.69 270 ALA A C 1
ATOM 2192 O O . ALA A 1 270 ? 28.971 7.100 -16.645 1.00 90.69 270 ALA A O 1
ATOM 2193 N N . GLU A 1 271 ? 28.817 5.166 -17.770 1.00 91.44 271 GLU A N 1
ATOM 2194 C CA . GLU A 1 271 ? 29.322 5.681 -19.051 1.00 91.44 271 GLU A CA 1
ATOM 2195 C C . GLU A 1 271 ? 28.346 6.645 -19.756 1.00 91.44 271 GLU A C 1
ATOM 2197 O O . GLU A 1 271 ? 28.772 7.490 -20.537 1.00 91.44 271 GLU A O 1
ATOM 2202 N N . HIS A 1 272 ? 27.051 6.582 -19.427 1.00 90.62 272 HIS A N 1
ATOM 2203 C CA . HIS A 1 272 ? 25.984 7.406 -20.011 1.00 90.62 272 HIS A CA 1
ATOM 2204 C C . HIS A 1 272 ? 25.641 8.629 -19.141 1.00 90.62 272 HIS A C 1
ATOM 2206 O O . HIS A 1 272 ? 24.516 9.136 -19.169 1.00 90.62 272 HIS A O 1
ATOM 2212 N N . VAL A 1 273 ? 26.610 9.099 -18.347 1.00 92.25 273 VAL A N 1
ATOM 2213 C CA . VAL A 1 273 ? 26.503 10.320 -17.539 1.00 92.25 273 VAL A CA 1
ATOM 2214 C C . VAL A 1 273 ? 27.268 11.456 -18.224 1.00 92.25 273 VAL A C 1
ATOM 2216 O O . VAL A 1 273 ? 28.499 11.431 -18.330 1.00 92.25 273 VAL A O 1
ATOM 2219 N N . SER A 1 274 ? 26.552 12.492 -18.654 1.00 90.81 274 SER A N 1
ATOM 2220 C CA . SER A 1 274 ? 27.109 13.677 -19.318 1.00 90.81 274 SER A CA 1
ATOM 2221 C C . SER A 1 274 ? 26.804 14.956 -18.542 1.00 90.81 274 SER A C 1
ATOM 2223 O O . SER A 1 274 ? 25.900 14.994 -17.712 1.00 90.81 274 SER A O 1
ATOM 2225 N N . ILE A 1 275 ? 27.580 16.011 -18.796 1.00 88.94 275 ILE A N 1
ATOM 2226 C CA . ILE A 1 275 ? 27.235 17.367 -18.358 1.00 88.94 275 ILE A CA 1
ATOM 2227 C C . ILE A 1 275 ? 26.613 18.058 -19.570 1.00 88.94 275 ILE A C 1
ATOM 2229 O O . ILE A 1 275 ? 27.248 18.122 -20.623 1.00 88.94 275 ILE A O 1
ATOM 2233 N N . ASP A 1 276 ? 25.377 18.525 -19.437 1.00 82.31 276 ASP A N 1
ATOM 2234 C CA . ASP A 1 276 ? 24.727 19.354 -20.443 1.00 82.31 276 ASP A CA 1
ATOM 2235 C C . ASP A 1 276 ? 25.431 20.716 -20.475 1.00 82.31 276 ASP A C 1
ATOM 2237 O O . ASP A 1 276 ? 25.590 21.378 -19.447 1.00 82.31 276 ASP A O 1
ATOM 2241 N N . ALA A 1 277 ? 25.868 21.147 -21.659 1.00 64.62 277 ALA A N 1
ATOM 2242 C CA . ALA A 1 277 ? 26.349 22.512 -21.829 1.00 64.62 277 ALA A CA 1
ATOM 2243 C C . ALA A 1 277 ? 25.172 23.489 -21.635 1.00 64.62 277 ALA A C 1
ATOM 2245 O O . ALA A 1 277 ? 24.068 23.204 -22.113 1.00 64.62 277 ALA A O 1
ATOM 2246 N N . PRO A 1 278 ? 25.370 24.644 -20.971 1.00 57.62 278 PRO A N 1
ATOM 2247 C CA . PRO A 1 278 ? 24.323 25.652 -20.882 1.00 57.62 278 PRO A CA 1
ATOM 2248 C C . PRO A 1 278 ? 23.892 26.085 -22.295 1.00 57.62 278 PRO A C 1
ATOM 2250 O O . PRO A 1 278 ? 24.739 26.165 -23.193 1.00 57.62 278 PRO A O 1
ATOM 2253 N N . PRO A 1 279 ? 22.591 26.346 -22.525 1.00 46.69 279 PRO A N 1
ATOM 2254 C CA . PRO A 1 279 ? 22.101 26.760 -23.833 1.00 46.69 279 PRO A CA 1
ATOM 2255 C C . PRO A 1 279 ? 22.840 28.027 -24.272 1.00 46.69 279 PRO A C 1
ATOM 2257 O O . PRO A 1 279 ? 22.915 28.996 -23.518 1.00 46.69 279 PRO A O 1
ATOM 2260 N N . GLN A 1 280 ? 23.414 27.996 -25.477 1.00 47.56 280 GLN A N 1
ATOM 2261 C CA . GLN A 1 280 ? 24.173 29.103 -26.052 1.00 47.56 280 GLN A CA 1
ATOM 2262 C C . GLN A 1 280 ? 23.276 30.333 -26.230 1.00 47.56 280 GLN A C 1
ATOM 2264 O O . GLN A 1 280 ? 22.618 30.511 -27.250 1.00 47.56 280 GLN A O 1
ATOM 2269 N N . SER A 1 281 ? 23.258 31.197 -25.225 1.00 43.81 281 SER A N 1
ATOM 2270 C CA . SER A 1 281 ? 22.955 32.610 -25.372 1.00 43.81 281 SER A CA 1
ATOM 2271 C C . SER A 1 281 ? 23.635 33.365 -24.235 1.00 43.81 281 SER A C 1
ATOM 2273 O O . SER A 1 281 ? 23.515 32.987 -23.073 1.00 43.81 281 SER A O 1
ATOM 2275 N N . ALA A 1 282 ? 24.319 34.440 -24.617 1.00 39.09 282 ALA A N 1
ATOM 2276 C CA . ALA A 1 282 ? 25.052 35.402 -23.802 1.00 39.09 282 ALA A CA 1
ATOM 2277 C C . ALA A 1 282 ? 26.474 35.001 -23.362 1.00 39.09 282 ALA A C 1
ATOM 2279 O O . ALA A 1 282 ? 26.714 34.220 -22.445 1.00 39.09 282 ALA A O 1
ATOM 2280 N N . ASN A 1 283 ? 27.431 35.659 -24.018 1.00 50.28 283 ASN A N 1
ATOM 2281 C CA . ASN A 1 283 ? 28.818 35.830 -23.609 1.00 50.28 283 ASN A CA 1
ATOM 2282 C C . ASN A 1 283 ? 28.909 36.174 -22.116 1.00 50.28 283 ASN A C 1
ATOM 2284 O O . ASN A 1 283 ? 28.540 37.273 -21.708 1.00 50.28 283 ASN A O 1
ATOM 2288 N N . THR A 1 284 ? 29.429 35.273 -21.292 1.00 46.19 284 THR A N 1
ATOM 2289 C CA . THR A 1 284 ? 29.938 35.602 -19.957 1.00 46.19 284 THR A CA 1
ATOM 2290 C C . THR A 1 284 ? 31.017 34.593 -19.604 1.00 46.19 284 THR A C 1
ATOM 2292 O O . THR A 1 284 ? 30.848 33.389 -19.777 1.00 46.19 284 THR A O 1
ATOM 2295 N N . THR A 1 285 ? 32.152 35.107 -19.145 1.00 47.25 285 THR A N 1
ATOM 2296 C CA . THR A 1 285 ? 33.305 34.385 -18.613 1.00 47.25 285 THR A CA 1
ATOM 2297 C C . THR A 1 285 ? 32.832 33.362 -17.576 1.00 47.25 285 THR A C 1
ATOM 2299 O O . THR A 1 285 ? 32.585 33.709 -16.423 1.00 47.25 285 THR A O 1
ATOM 2302 N N . VAL A 1 286 ? 32.660 32.100 -17.983 1.00 51.72 286 VAL A N 1
ATOM 2303 C CA . VAL A 1 286 ? 32.300 31.019 -17.060 1.00 51.72 286 VAL A CA 1
ATOM 2304 C C . VAL A 1 286 ? 33.458 30.871 -16.082 1.00 51.72 286 VAL A C 1
ATOM 2306 O O . VAL A 1 286 ? 34.580 30.509 -16.444 1.00 51.72 286 VAL A O 1
ATOM 2309 N N . SER A 1 287 ? 33.191 31.229 -14.834 1.00 47.19 287 SER A N 1
ATOM 2310 C CA . SER A 1 287 ? 34.120 31.113 -13.726 1.00 47.19 287 SER A CA 1
ATOM 2311 C C . SER A 1 287 ? 34.593 29.659 -13.617 1.00 47.19 287 SER A C 1
ATOM 2313 O O . SER A 1 287 ? 33.795 28.728 -13.494 1.00 47.19 287 SER A O 1
ATOM 2315 N N . LYS A 1 288 ? 35.917 29.445 -13.646 1.00 51.16 288 LYS A N 1
ATOM 2316 C CA . LYS A 1 288 ? 36.570 28.123 -13.509 1.00 51.16 288 LYS A CA 1
ATOM 2317 C C . LYS A 1 288 ? 36.098 27.326 -12.274 1.00 51.16 288 LYS A C 1
ATOM 2319 O O . LYS A 1 288 ? 36.310 26.120 -12.199 1.00 51.16 288 LYS A O 1
ATOM 2324 N N . THR A 1 289 ? 35.456 27.990 -11.314 1.00 51.00 289 THR A N 1
ATOM 2325 C CA . THR A 1 289 ? 34.868 27.412 -10.103 1.00 51.00 289 THR A CA 1
ATOM 2326 C C . THR A 1 289 ? 33.570 26.631 -10.354 1.00 51.00 289 THR A C 1
ATOM 2328 O O . THR A 1 289 ? 33.384 25.605 -9.704 1.00 51.00 289 THR A O 1
ATOM 2331 N N . SER A 1 290 ? 32.715 27.029 -11.310 1.00 58.38 290 SER A N 1
ATOM 2332 C CA . SER A 1 290 ? 31.467 26.301 -11.630 1.00 58.38 290 SER A CA 1
ATOM 2333 C C . SER A 1 290 ? 31.762 24.960 -12.300 1.00 58.38 290 SER A C 1
ATOM 2335 O O . SER A 1 290 ? 31.257 23.923 -11.881 1.00 58.38 290 SER A O 1
ATOM 2337 N N . ALA A 1 291 ? 32.688 24.960 -13.265 1.00 64.19 291 ALA A N 1
ATOM 2338 C CA . ALA A 1 291 ? 33.085 23.753 -13.985 1.00 64.19 291 ALA A CA 1
ATOM 2339 C C . ALA A 1 291 ? 33.684 22.685 -13.054 1.00 64.19 291 ALA A C 1
ATOM 2341 O O . ALA A 1 291 ? 33.485 21.493 -13.272 1.00 64.19 291 ALA A O 1
ATOM 2342 N N . LYS A 1 292 ? 34.404 23.085 -11.996 1.00 69.75 292 LYS A N 1
ATOM 2343 C CA . LYS A 1 292 ? 34.949 22.141 -11.011 1.00 69.75 292 LYS A CA 1
ATOM 2344 C C . LYS A 1 292 ? 33.833 21.450 -10.213 1.00 69.75 292 LYS A C 1
ATOM 2346 O O . LYS A 1 292 ? 33.831 20.227 -10.130 1.00 69.75 292 LYS A O 1
ATOM 2351 N N . GLY A 1 293 ? 32.856 22.210 -9.712 1.00 79.12 293 GLY A N 1
ATOM 2352 C CA . GLY A 1 293 ? 31.726 21.664 -8.947 1.00 79.12 293 GLY A CA 1
ATOM 2353 C C . GLY A 1 293 ? 30.818 20.734 -9.762 1.00 79.12 293 GLY A C 1
ATOM 2354 O O . GLY A 1 293 ? 30.353 19.715 -9.245 1.00 79.12 293 GLY A O 1
ATOM 2355 N N . ASP A 1 294 ? 30.618 21.026 -11.049 1.00 80.56 294 ASP A N 1
ATOM 2356 C CA . ASP A 1 294 ? 29.847 20.161 -11.953 1.00 80.56 294 ASP A CA 1
ATOM 2357 C C . ASP A 1 294 ? 30.575 18.838 -12.248 1.00 80.56 294 ASP A C 1
ATOM 2359 O O . ASP A 1 294 ? 29.956 17.771 -12.261 1.00 80.56 294 ASP A O 1
ATOM 2363 N N . ASN A 1 295 ? 31.904 18.873 -12.402 1.00 87.00 295 ASN A N 1
ATOM 2364 C CA . ASN A 1 295 ? 32.727 17.668 -12.563 1.00 87.00 295 ASN A CA 1
ATOM 2365 C C . ASN A 1 295 ? 32.769 16.806 -11.290 1.00 87.00 295 ASN A C 1
ATOM 2367 O O . ASN A 1 295 ? 32.700 15.574 -11.369 1.00 87.00 295 ASN A O 1
ATOM 2371 N N . ASP A 1 296 ? 32.823 17.434 -10.115 1.00 88.25 296 ASP A N 1
ATOM 2372 C CA . ASP A 1 296 ? 32.745 16.736 -8.829 1.00 88.25 296 ASP A CA 1
ATOM 2373 C C . ASP A 1 296 ? 31.370 16.064 -8.662 1.00 88.25 296 ASP A C 1
ATOM 2375 O O . ASP A 1 296 ? 31.278 14.889 -8.289 1.00 88.25 296 ASP A O 1
ATOM 2379 N N . THR A 1 297 ? 30.296 16.770 -9.037 1.00 87.69 297 THR A N 1
ATOM 2380 C CA . THR A 1 297 ? 28.923 16.242 -9.032 1.00 87.69 297 THR A CA 1
ATOM 2381 C C . THR A 1 297 ? 28.784 15.064 -9.993 1.00 87.69 297 THR A C 1
ATOM 2383 O O . THR A 1 297 ? 28.292 14.010 -9.592 1.00 87.69 297 THR A O 1
ATOM 2386 N N . LYS A 1 298 ? 29.293 15.179 -11.228 1.00 90.12 298 LYS A N 1
ATOM 2387 C CA . LYS A 1 298 ? 29.336 14.072 -12.197 1.00 90.12 298 LYS A CA 1
ATOM 2388 C C . LYS A 1 298 ? 30.047 12.847 -11.619 1.00 90.12 298 LYS A C 1
ATOM 2390 O O . LYS A 1 298 ? 29.523 11.738 -11.693 1.00 90.12 298 LYS A O 1
ATOM 2395 N N . THR A 1 299 ? 31.212 13.043 -11.004 1.00 92.44 299 THR A N 1
ATOM 2396 C CA . THR A 1 299 ? 32.002 11.955 -10.408 1.00 92.44 299 THR A CA 1
ATOM 2397 C C . THR A 1 299 ? 31.251 11.275 -9.263 1.00 92.44 299 THR A C 1
ATOM 2399 O O . THR A 1 299 ? 31.271 10.049 -9.137 1.00 92.44 299 THR A O 1
ATOM 2402 N N . HIS A 1 300 ? 30.553 12.048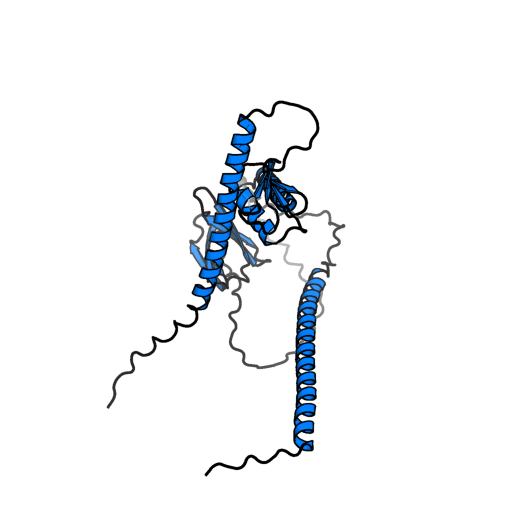 -8.429 1.00 91.69 300 HIS A N 1
ATOM 2403 C CA . HIS A 1 300 ? 29.730 11.491 -7.361 1.00 91.69 300 HIS A CA 1
ATOM 2404 C C . HIS A 1 300 ? 28.531 10.700 -7.906 1.00 91.69 300 HIS A C 1
ATOM 2406 O O . HIS A 1 300 ? 28.253 9.607 -7.408 1.00 91.69 300 HIS A O 1
ATOM 2412 N N . ILE A 1 301 ? 27.865 11.212 -8.945 1.00 91.88 301 ILE A N 1
ATOM 2413 C CA . ILE A 1 301 ? 26.740 10.545 -9.611 1.00 91.88 301 ILE A CA 1
ATOM 2414 C C . ILE A 1 301 ? 27.178 9.221 -10.236 1.00 91.88 301 ILE A C 1
ATOM 2416 O O . ILE A 1 301 ? 26.506 8.216 -10.025 1.00 91.88 301 ILE A O 1
ATOM 2420 N N . ILE A 1 302 ? 28.326 9.182 -10.917 1.00 94.25 302 ILE A N 1
ATOM 2421 C CA . ILE A 1 302 ? 28.893 7.944 -11.475 1.00 94.25 302 ILE A CA 1
ATOM 2422 C C . ILE A 1 302 ? 29.019 6.865 -10.390 1.00 94.25 302 ILE A C 1
ATOM 2424 O O . ILE A 1 302 ? 28.500 5.763 -10.555 1.00 94.25 302 ILE A O 1
ATOM 2428 N N . LYS A 1 303 ? 29.588 7.212 -9.228 1.00 94.06 303 LYS A N 1
ATOM 2429 C CA . LYS A 1 303 ? 29.711 6.278 -8.094 1.00 94.06 303 LYS A CA 1
ATOM 2430 C C . LYS A 1 303 ? 28.358 5.768 -7.592 1.00 94.06 303 LYS A C 1
ATOM 2432 O O . LYS A 1 303 ? 28.257 4.613 -7.183 1.00 94.06 303 LYS A O 1
ATOM 2437 N N . LEU A 1 304 ? 27.323 6.611 -7.587 1.00 93.31 304 LEU A N 1
ATOM 2438 C CA . LEU A 1 304 ? 25.974 6.189 -7.196 1.00 93.31 304 LEU A CA 1
ATOM 2439 C C . LEU A 1 304 ? 25.346 5.244 -8.218 1.00 93.31 304 LEU A C 1
ATOM 2441 O O . LEU A 1 304 ? 24.705 4.275 -7.817 1.00 93.31 304 LEU A O 1
ATOM 2445 N N . VAL A 1 305 ? 25.541 5.507 -9.510 1.00 94.38 305 VAL A N 1
ATOM 2446 C CA . VAL A 1 305 ? 25.050 4.638 -10.585 1.00 94.38 305 VAL A CA 1
ATOM 2447 C C . VAL A 1 305 ? 25.731 3.270 -10.515 1.00 94.38 305 VAL A C 1
ATOM 2449 O O . VAL A 1 305 ? 25.045 2.251 -10.555 1.00 94.38 305 VAL A O 1
ATOM 2452 N N . ASP A 1 306 ? 27.048 3.222 -10.318 1.00 95.00 306 ASP A N 1
ATOM 2453 C CA . ASP A 1 306 ? 27.775 1.956 -10.157 1.00 95.00 306 ASP A CA 1
ATOM 2454 C C . ASP A 1 306 ? 27.305 1.182 -8.923 1.00 95.00 306 ASP A C 1
ATOM 2456 O O . ASP A 1 306 ? 27.012 -0.013 -9.000 1.00 95.00 306 ASP A O 1
ATOM 2460 N N . LYS A 1 307 ? 27.158 1.873 -7.785 1.00 94.12 307 LYS A N 1
ATOM 2461 C CA . LYS A 1 307 ? 26.627 1.273 -6.557 1.00 94.12 307 LYS A CA 1
ATOM 2462 C C . LYS A 1 307 ? 25.229 0.689 -6.774 1.00 94.12 307 LYS A C 1
ATOM 2464 O O . LYS A 1 307 ? 24.977 -0.433 -6.343 1.00 94.12 307 LYS A O 1
ATOM 2469 N N . PHE A 1 308 ? 24.341 1.421 -7.447 1.00 94.81 308 PHE A N 1
ATOM 2470 C CA . PHE A 1 308 ? 22.992 0.954 -7.762 1.00 94.81 308 PHE A CA 1
ATOM 2471 C C . PHE A 1 308 ? 23.028 -0.382 -8.511 1.00 94.81 308 PHE A C 1
ATOM 2473 O O . PHE A 1 308 ? 22.353 -1.332 -8.116 1.00 94.81 308 PHE A O 1
ATOM 2480 N N . TRP A 1 309 ? 23.860 -0.491 -9.547 1.00 93.44 309 TRP A N 1
ATOM 2481 C CA . TRP A 1 309 ? 23.978 -1.723 -10.325 1.00 93.44 309 TRP A CA 1
ATOM 2482 C C . TRP A 1 309 ? 24.607 -2.878 -9.540 1.00 93.44 309 TRP A C 1
ATOM 2484 O O . TRP A 1 309 ? 24.154 -4.016 -9.677 1.00 93.44 309 TRP A O 1
ATOM 2494 N N . LEU A 1 310 ? 25.579 -2.600 -8.668 1.00 92.62 310 LEU A N 1
ATOM 2495 C CA . LEU A 1 310 ? 26.130 -3.597 -7.745 1.00 92.62 310 LEU A CA 1
ATOM 2496 C C . LEU A 1 310 ? 25.072 -4.122 -6.767 1.00 92.62 310 LEU A C 1
ATOM 2498 O O . LEU A 1 310 ? 25.016 -5.323 -6.507 1.00 92.62 310 LEU A O 1
ATOM 2502 N N . ASP A 1 311 ? 24.223 -3.248 -6.231 1.00 92.00 311 ASP A N 1
ATOM 2503 C CA . ASP A 1 311 ? 23.175 -3.646 -5.293 1.00 92.00 311 ASP A CA 1
ATOM 2504 C C . ASP A 1 311 ? 22.076 -4.462 -6.000 1.00 92.00 311 ASP A C 1
ATOM 2506 O O . ASP A 1 311 ? 21.651 -5.493 -5.475 1.00 92.00 311 ASP A O 1
ATOM 2510 N N . GLN A 1 312 ? 21.698 -4.103 -7.235 1.00 89.12 312 GLN A N 1
ATOM 2511 C CA . GLN A 1 312 ? 20.795 -4.915 -8.071 1.00 89.12 312 GLN A CA 1
ATOM 2512 C C . GLN A 1 312 ? 21.372 -6.315 -8.377 1.00 89.12 312 GLN A C 1
ATOM 2514 O O . GLN A 1 312 ? 20.643 -7.312 -8.352 1.00 89.12 312 GLN A O 1
ATOM 2519 N N . ALA A 1 313 ? 22.684 -6.424 -8.611 1.00 89.50 313 ALA A N 1
ATOM 2520 C CA . ALA A 1 313 ? 23.356 -7.709 -8.827 1.00 89.50 313 ALA A CA 1
ATOM 2521 C C . ALA A 1 313 ? 23.373 -8.593 -7.561 1.00 89.50 313 ALA A C 1
ATOM 2523 O O . ALA A 1 313 ? 23.193 -9.805 -7.644 1.00 89.50 313 ALA A O 1
ATOM 2524 N N . LYS A 1 314 ? 23.521 -8.002 -6.368 1.00 88.75 314 LYS A N 1
ATOM 2525 C CA . LYS A 1 314 ? 23.437 -8.739 -5.089 1.00 88.75 314 LYS A CA 1
ATOM 2526 C C . LYS A 1 314 ? 22.017 -9.210 -4.764 1.00 88.75 314 LYS A C 1
ATOM 2528 O O . LYS A 1 314 ? 21.827 -10.272 -4.179 1.00 88.75 314 LYS A O 1
ATOM 2533 N N . LEU A 1 315 ? 21.011 -8.407 -5.108 1.00 83.50 315 LEU A N 1
ATOM 2534 C CA . LEU A 1 315 ? 19.599 -8.760 -4.921 1.00 83.50 315 LEU A CA 1
ATOM 2535 C C . LEU A 1 315 ? 19.199 -9.966 -5.781 1.00 83.50 315 LEU A C 1
ATOM 2537 O O . LEU A 1 315 ? 18.483 -10.847 -5.305 1.00 83.50 315 LEU A O 1
ATOM 2541 N N . SER A 1 316 ? 19.693 -10.037 -7.019 1.00 75.56 316 SER A N 1
ATOM 2542 C CA . SER A 1 316 ? 19.460 -11.193 -7.892 1.00 75.56 316 SER A CA 1
ATOM 2543 C C . SER A 1 316 ? 20.175 -12.451 -7.387 1.00 75.56 316 SER A C 1
ATOM 2545 O O . SER A 1 316 ? 19.523 -13.482 -7.246 1.00 75.56 316 SER A O 1
ATOM 2547 N N . SER A 1 317 ? 21.446 -12.367 -6.978 1.00 71.69 317 SER A N 1
ATOM 2548 C CA . SER A 1 317 ? 22.182 -13.540 -6.472 1.00 71.69 317 SER A CA 1
ATOM 2549 C C . SER A 1 317 ? 21.637 -14.114 -5.152 1.00 71.69 317 SER A C 1
ATOM 2551 O O . SER A 1 317 ? 21.686 -15.325 -4.942 1.00 71.69 317 SER A O 1
ATOM 2553 N N . ASN A 1 318 ? 21.064 -13.283 -4.274 1.00 62.78 318 ASN A N 1
ATOM 2554 C CA . ASN A 1 318 ? 20.428 -13.740 -3.028 1.00 62.78 318 ASN A CA 1
ATOM 2555 C C . ASN A 1 318 ? 19.041 -14.374 -3.224 1.00 62.78 318 ASN A C 1
ATOM 2557 O O . ASN A 1 318 ? 18.533 -15.052 -2.328 1.00 62.78 318 ASN A O 1
ATOM 2561 N N . THR A 1 319 ? 18.403 -14.150 -4.371 1.00 55.72 319 THR A N 1
ATOM 2562 C CA . THR A 1 319 ? 17.095 -14.752 -4.666 1.00 55.72 319 THR A CA 1
ATOM 2563 C C . THR A 1 319 ? 17.258 -16.212 -5.110 1.00 55.72 319 THR A C 1
ATOM 2565 O O . THR A 1 319 ? 16.431 -17.056 -4.760 1.00 55.72 319 THR A O 1
ATOM 2568 N N . ASP A 1 320 ? 18.377 -16.540 -5.762 1.00 51.59 320 ASP A N 1
ATOM 2569 C CA . ASP A 1 320 ? 18.700 -17.900 -6.214 1.00 51.59 320 ASP A CA 1
ATOM 2570 C C . ASP A 1 320 ? 19.217 -18.813 -5.083 1.00 51.59 320 ASP A C 1
ATOM 2572 O O . ASP A 1 320 ? 19.008 -20.029 -5.102 1.00 51.59 320 ASP A O 1
ATOM 2576 N N . SER A 1 321 ? 19.829 -18.248 -4.037 1.00 49.97 321 SER A N 1
ATOM 2577 C CA . SER A 1 321 ? 20.273 -19.012 -2.861 1.00 49.97 321 SER A CA 1
ATOM 2578 C C . SER A 1 321 ? 19.130 -19.366 -1.898 1.00 49.97 321 SER A C 1
ATOM 2580 O O . SER A 1 321 ? 19.177 -20.417 -1.259 1.00 49.97 321 SER A O 1
ATOM 2582 N N . ASN A 1 322 ? 18.062 -18.560 -1.846 1.00 44.59 322 ASN A N 1
ATOM 2583 C CA . ASN A 1 322 ? 16.868 -18.828 -1.030 1.00 44.59 322 ASN A CA 1
ATOM 2584 C C . ASN A 1 322 ? 15.822 -19.731 -1.712 1.00 44.59 322 ASN A C 1
ATOM 2586 O O . ASN A 1 322 ? 14.910 -20.221 -1.043 1.00 44.59 322 ASN A O 1
ATOM 2590 N N . SER A 1 323 ? 15.940 -19.993 -3.018 1.00 40.28 323 SER A N 1
ATOM 2591 C CA . SER A 1 323 ? 15.117 -21.001 -3.708 1.00 40.28 323 SER A CA 1
ATOM 2592 C C . SER A 1 323 ? 15.666 -22.428 -3.540 1.00 40.28 323 SER A C 1
ATOM 2594 O O . SER A 1 323 ? 14.922 -23.396 -3.695 1.00 40.28 323 SER A O 1
ATOM 2596 N N . SER A 1 324 ? 16.933 -22.567 -3.129 1.00 37.97 324 SER A N 1
ATOM 2597 C CA . SER A 1 324 ? 17.632 -23.854 -2.983 1.00 37.97 324 SER A CA 1
ATOM 2598 C C . SER A 1 324 ? 17.634 -24.424 -1.552 1.00 37.97 324 SER A C 1
ATOM 2600 O O . SER A 1 324 ? 18.031 -25.569 -1.345 1.00 37.97 324 SER A O 1
ATOM 2602 N N . THR A 1 325 ? 17.150 -23.679 -0.552 1.00 38.69 325 THR A N 1
ATOM 2603 C CA . THR A 1 325 ? 17.094 -24.097 0.868 1.00 38.69 325 THR A CA 1
ATOM 2604 C C . THR A 1 325 ? 15.701 -24.504 1.359 1.00 38.69 325 THR A C 1
ATOM 2606 O O . THR A 1 325 ? 15.550 -24.863 2.523 1.00 38.69 325 THR A O 1
ATOM 2609 N N . ARG A 1 326 ? 14.680 -24.544 0.490 1.00 33.72 326 ARG A N 1
ATOM 2610 C CA . ARG A 1 326 ? 13.308 -24.947 0.871 1.00 33.72 326 ARG A CA 1
ATOM 2611 C C . ARG A 1 326 ? 12.984 -26.442 0.715 1.00 33.72 326 ARG A C 1
ATOM 2613 O O . ARG A 1 326 ? 11.872 -26.835 1.036 1.00 33.72 326 ARG A O 1
ATOM 2620 N N . ASN A 1 327 ? 13.944 -27.271 0.286 1.00 35.41 327 ASN A N 1
ATOM 2621 C CA . ASN A 1 327 ? 13.766 -28.720 0.072 1.00 35.41 327 ASN A CA 1
ATOM 2622 C C . ASN A 1 327 ? 14.702 -29.604 0.921 1.00 35.41 327 ASN A C 1
ATOM 2624 O O . ASN A 1 327 ? 15.054 -30.710 0.509 1.00 35.41 327 ASN A O 1
ATOM 2628 N N . LYS A 1 328 ? 15.143 -29.150 2.102 1.00 37.69 328 LYS A N 1
ATOM 2629 C CA . LYS A 1 328 ? 15.950 -30.006 2.988 1.00 37.69 328 LYS A CA 1
ATOM 2630 C C . LYS A 1 328 ? 15.755 -29.706 4.471 1.00 37.69 328 LYS A C 1
ATOM 2632 O O . LYS A 1 328 ? 16.685 -29.295 5.150 1.00 37.69 328 LYS A O 1
ATOM 2637 N N . SER A 1 329 ? 14.553 -29.963 4.969 1.00 35.38 329 SER A N 1
ATOM 2638 C CA . SER A 1 329 ? 14.312 -30.178 6.400 1.00 35.38 329 SER A CA 1
ATOM 2639 C C . SER A 1 329 ? 12.896 -30.712 6.591 1.00 35.38 329 SER A C 1
ATOM 2641 O O . SER A 1 329 ? 11.988 -29.926 6.798 1.00 35.38 329 SER A O 1
ATOM 2643 N N . ASP A 1 330 ? 12.732 -32.026 6.427 1.00 35.94 330 ASP A N 1
ATOM 2644 C CA . ASP A 1 330 ? 11.669 -32.835 7.043 1.00 35.94 330 ASP A CA 1
ATOM 2645 C C . ASP A 1 330 ? 12.004 -34.319 6.826 1.00 35.94 330 ASP A C 1
ATOM 2647 O O . ASP A 1 330 ? 11.383 -35.015 6.030 1.00 35.94 330 ASP A O 1
ATOM 2651 N N . ASN A 1 331 ? 13.056 -34.805 7.495 1.00 37.19 331 ASN A N 1
ATOM 2652 C CA . ASN A 1 331 ? 13.134 -36.225 7.840 1.00 37.19 331 ASN A CA 1
ATOM 2653 C C . ASN A 1 331 ? 14.099 -36.467 9.011 1.00 37.19 331 ASN A C 1
ATOM 2655 O O . ASN A 1 331 ? 15.251 -36.829 8.797 1.00 37.19 331 ASN A O 1
ATOM 2659 N N . SER A 1 332 ? 13.633 -36.236 10.242 1.00 31.48 332 SER A N 1
ATOM 2660 C CA . SER A 1 332 ? 14.159 -36.887 11.455 1.00 31.48 332 SER A CA 1
ATOM 2661 C C . SER A 1 332 ? 13.368 -36.448 12.694 1.00 31.48 332 SER A C 1
ATOM 2663 O O . SER A 1 332 ? 13.757 -35.495 13.363 1.00 31.48 332 SER A O 1
ATOM 2665 N N . ASN A 1 333 ? 12.246 -37.110 12.984 1.00 29.33 333 ASN A N 1
ATOM 2666 C CA . ASN A 1 333 ? 11.962 -37.656 14.321 1.00 29.33 333 ASN A CA 1
ATOM 2667 C C . ASN A 1 333 ? 10.570 -38.295 14.361 1.00 29.33 333 ASN A C 1
ATOM 2669 O O . ASN A 1 333 ? 9.553 -37.636 14.567 1.00 29.33 333 ASN A O 1
ATOM 2673 N N . LYS A 1 334 ? 10.539 -39.618 14.241 1.00 30.48 334 LYS A N 1
ATOM 2674 C CA . LYS A 1 334 ? 9.556 -40.447 14.927 1.00 30.48 334 LYS A CA 1
ATOM 2675 C C . LYS A 1 334 ? 10.254 -41.753 15.260 1.00 30.48 334 LYS A C 1
ATOM 2677 O O . LYS A 1 334 ? 10.717 -42.428 14.348 1.00 30.48 334 LYS A O 1
ATOM 2682 N N . GLN A 1 335 ? 10.326 -42.050 16.554 1.00 28.38 335 GLN A N 1
ATOM 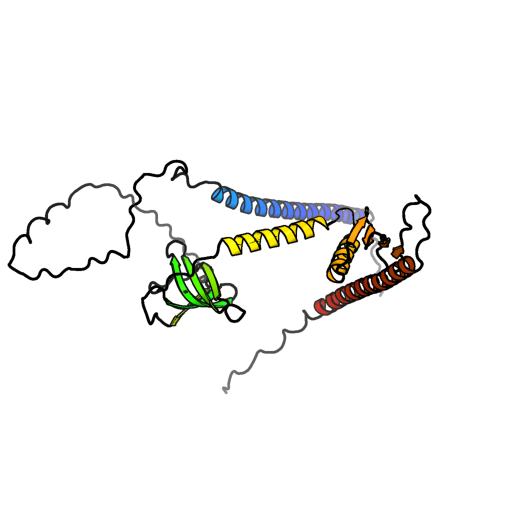2683 C CA . GLN A 1 335 ? 9.896 -43.314 17.158 1.00 28.38 335 GLN A CA 1
ATOM 2684 C C . GLN A 1 335 ? 10.796 -43.675 18.342 1.00 28.38 335 GLN A C 1
ATOM 2686 O O . GLN A 1 335 ? 11.899 -44.185 18.182 1.00 28.38 335 GLN A O 1
ATOM 2691 N N . VAL A 1 336 ? 10.278 -43.388 19.535 1.00 32.31 336 VAL A N 1
ATOM 2692 C CA . VAL A 1 336 ? 10.705 -43.981 20.799 1.00 32.31 336 VAL A CA 1
ATOM 2693 C C . VAL A 1 336 ? 9.462 -44.625 21.420 1.00 32.31 336 VAL A C 1
ATOM 2695 O O . VAL A 1 336 ? 8.398 -44.009 21.467 1.00 32.31 336 VAL A O 1
ATOM 2698 N N . ASP A 1 337 ? 9.675 -45.871 21.831 1.00 30.52 337 ASP A N 1
ATOM 2699 C CA . ASP A 1 337 ? 8.962 -46.718 22.788 1.00 30.52 337 ASP A CA 1
ATOM 2700 C C . ASP A 1 337 ? 7.632 -47.402 22.436 1.00 30.52 337 ASP A C 1
ATOM 2702 O O . ASP A 1 337 ? 6.547 -46.827 22.372 1.00 30.52 337 ASP A O 1
ATOM 2706 N N . SER A 1 338 ? 7.724 -48.733 22.362 1.00 30.66 338 SER A N 1
ATOM 2707 C CA . SER A 1 338 ? 6.741 -49.650 22.943 1.00 30.66 338 SER A CA 1
ATOM 2708 C C . SER A 1 338 ? 7.465 -50.884 23.481 1.00 30.66 338 SER A C 1
ATOM 2710 O O . SER A 1 338 ? 8.292 -51.496 22.810 1.00 30.66 338 SER A O 1
ATOM 2712 N N . THR A 1 339 ? 7.149 -51.179 24.728 1.00 32.34 339 THR A N 1
ATOM 2713 C CA . THR A 1 339 ? 7.779 -52.074 25.692 1.00 32.34 339 THR A CA 1
ATOM 2714 C C . THR A 1 339 ? 7.513 -53.563 25.420 1.00 32.34 339 THR A C 1
ATOM 2716 O O . THR A 1 339 ? 6.478 -53.916 24.867 1.00 32.34 339 THR A O 1
ATOM 2719 N N . SER A 1 340 ? 8.459 -54.403 25.869 1.00 30.36 340 SER A N 1
ATOM 2720 C CA . SER A 1 340 ? 8.351 -55.792 26.368 1.00 30.36 340 SER A CA 1
ATOM 2721 C C . SER A 1 340 ? 6.982 -56.482 26.303 1.00 30.36 340 SER A C 1
ATOM 2723 O O . SER A 1 340 ? 6.024 -55.946 26.851 1.00 30.36 340 SER A O 1
ATOM 2725 N N . THR A 1 341 ? 6.930 -57.725 25.800 1.00 32.09 341 THR A N 1
ATOM 2726 C CA . THR A 1 341 ? 6.473 -58.921 26.552 1.00 32.09 341 THR A CA 1
ATOM 2727 C C . THR A 1 341 ? 6.800 -60.206 25.763 1.00 32.09 341 THR A C 1
ATOM 2729 O O . THR A 1 341 ? 6.449 -60.284 24.590 1.00 32.09 341 THR A O 1
ATOM 2732 N N . ALA A 1 342 ? 7.378 -61.183 26.482 1.00 34.53 342 ALA A N 1
ATOM 2733 C CA . ALA A 1 342 ? 7.528 -62.630 26.220 1.00 34.53 342 ALA A CA 1
ATOM 2734 C C . ALA A 1 342 ? 8.444 -63.104 25.078 1.00 34.53 342 ALA A C 1
ATOM 2736 O O . ALA A 1 342 ? 8.094 -62.940 23.890 1.00 34.53 342 ALA A O 1
#

Organism: NCBI:txid433720

Secondary structure (DSSP, 8-state):
--PPPP---HHHHHHHHHHHHHHHHHHHHHHHHHHHHHHHHHHHHHHHHHHHHHS--TTS-TT---S------TT------------------S----------------------------PPPPPPTT--TT-EEEEEETTS-EEEEEEEEEETTTTEEEEEEE-SSTT-EEEEEEEGGGEEEEEEEE--S----PPPPPP-HHHHHHHHHHHHHHHHHHHHT--TTS-HHHHHHHHHHHHH--S-EEEETTEEEETTTEEE-TT--GGGEEEPPPPS-S-----HHHHHHHHHHHHHHHHHHHHHHHHHHHHHHHHHHHHSSTTS--------------

Sequence (342 aa):
EKGCRRILSVRSTIIIIVSSILAFGLFCLMVWRMLATLHDRREFAKFEQEREKAKWETDVNPLYRQATVKYQNPTYRGYKVAAALDSNQLVTFLFYEMRLMDHHDNPQIVKRDNSNHSSPIPTPSPPPNNLRVNSIVRLTTIFDDTRVGKVVAFDNGSNLVTLHMKGSKPGLTSIAVINLIHCREWTVVQEPTDETLEPLYPIDINKLKKRQTENEGEKRKEASFVNLKASRTGQALFRDIKKTMNQVIRWSNNDILINNTVRIVDPYRAEHVSIDAPPQSANTTVSKTSAKGDNDTKTHIIKLVDKFWLDQAKLSSNTDSNSSTRNKSDNSNKQVDSTSTA

Nearest PDB structures (foldseek):
  1y96-assembly1_A  TM=8.765E-01  e=1.522E-03  Homo sapiens
  1y96-assembly2_D  TM=8.623E-01  e=1.422E-02  Homo sapiens
  6xyj-assembly1_BBB  TM=6.680E-01  e=2.764E-02  Pseudomonas paraeruginosa PA7
  2eqm-assembly1_A  TM=5.584E-01  e=1.924E-02  Homo sapiens

Mean predicted aligned error: 22.04 Å

Foldseek 3Di:
DDDDDPDPDPVNVVVVVVVVVVVVVVVVVVVVVVVVVVVVVVVVVVVVVVVVVVPPPPVDDPVDDDPDDPDDDPPPPPDPDDDPDDDDDDPPDPPPDDDDDDDDDDDDDDDDDDDDDDPDDQQLDQPPPDDAAQFWKWWAFPVRDIDIFGFQDADSVQQWTWGWDDDPDPPDIDIDIDRSNRTSDMDGPGDHPDNDRDDDDDDPVVVVVVVVVVVVVVVVVVVVQDDPQADPQLSLLQVQVVVVDPFDWHDDPRWIQTNVFWIQDPVRALVRIGGDDDPDDDDDDDPPVVVVVSVVVSVVSNVSSVVSVVVVVVVVVVVVVVVVPPPPDDDDDDDDDDDDDD

pLDDT: mean 70.57, std 22.65, range [25.62, 97.56]

Radius of gyration: 38.2 Å; Cα contacts (8 Å, |Δi|>4): 243; chains: 1; bounding box: 92×98×103 Å

Solvent-accessible surface area (backbone atoms only — not comparable to full-atom values): 22094 Å² total; per-residue (Å²): 141,80,84,81,78,78,78,74,54,69,69,59,56,51,51,52,52,54,52,49,54,54,51,48,53,52,49,53,50,50,50,49,50,50,54,50,54,52,50,52,51,54,52,49,57,52,48,51,56,50,50,60,68,64,57,62,72,83,89,58,59,93,90,67,75,80,95,70,84,85,76,83,65,88,80,72,70,79,77,81,72,89,75,92,76,80,86,80,90,84,78,94,72,87,89,86,83,86,83,87,86,83,88,90,88,87,86,82,86,85,88,77,90,74,94,72,95,69,81,86,68,87,69,63,64,71,84,65,97,75,82,52,60,52,17,29,34,38,38,26,31,74,83,71,52,70,48,67,27,34,28,70,46,71,39,84,90,76,36,33,38,31,28,46,29,82,31,99,48,92,95,41,75,34,80,46,80,41,54,45,76,54,28,67,46,72,45,80,77,36,76,50,91,52,86,75,79,77,79,76,80,80,79,62,62,66,62,50,50,50,51,48,53,50,52,50,52,50,50,51,51,57,56,72,69,62,58,91,85,31,51,75,65,53,54,51,50,52,53,54,52,54,74,74,42,98,66,64,69,47,77,52,89,68,23,44,29,37,72,86,34,36,36,36,34,84,95,58,45,52,87,40,56,45,72,58,77,79,76,95,70,79,97,67,88,78,55,76,68,59,61,48,55,53,51,52,48,46,54,52,49,33,54,51,41,49,49,52,54,53,51,56,52,52,56,54,58,54,53,62,59,62,68,70,64,78,84,76,87,89,87,88,88,85,90,83,89,85,81,90,84,136